Protein AF-A0A533ZD55-F1 (afdb_monomer_lite)

Secondary structure (DSSP, 8-state):
--GGG-PPPHHHHHHHTTSSTTTTTS----------HHHHHHHHHHHS-EEEETTT--EEESSPPSB-TTT--BGGGEEE--HHHHHHHHHHT--EEEEE-TTS-EEEEEHHHHHHHTTSPTTHHHHHHHHHHHHHHHHTT-SEE-HHHHHHHHHHHHH-----TTTTSS---PPP------------TT-SSEE-HHHHHHHHTSPTTHHHHHHHHHHHHHHHHTT-SEE-HHHHHHHHHHHHHHHHHHHHHT-HHHHHHHHH-----

Radius of gyration: 34.56 Å; chains: 1; bounding box: 106×52×75 Å

Structure (mmCIF, N/CA/C/O backbone):
data_AF-A0A533ZD55-F1
#
_entry.id   AF-A0A533ZD55-F1
#
loop_
_atom_site.group_PDB
_atom_site.id
_atom_site.type_symbol
_atom_site.label_atom_id
_atom_site.label_alt_id
_atom_site.label_comp_id
_atom_site.label_asym_id
_atom_site.label_entity_id
_atom_site.label_seq_id
_atom_site.pdbx_PDB_ins_code
_atom_site.Cartn_x
_atom_site.Cartn_y
_atom_site.Cartn_z
_atom_site.occupancy
_atom_site.B_iso_or_equiv
_atom_site.auth_seq_id
_atom_site.auth_comp_id
_atom_site.auth_asym_id
_atom_site.auth_atom_id
_atom_site.pdbx_PDB_model_num
ATOM 1 N N . ILE A 1 1 ? 66.119 27.688 -37.603 1.00 52.28 1 ILE A N 1
ATOM 2 C CA . ILE A 1 1 ? 65.717 27.098 -36.305 1.00 52.28 1 ILE A CA 1
ATOM 3 C C . ILE A 1 1 ? 64.204 27.170 -36.266 1.00 52.28 1 ILE A C 1
ATOM 5 O O . ILE A 1 1 ? 63.654 28.251 -36.095 1.00 52.28 1 ILE A O 1
ATOM 9 N N . ASP A 1 2 ? 63.559 26.060 -36.601 1.00 45.06 2 ASP A N 1
ATOM 10 C CA . ASP A 1 2 ? 62.109 25.970 -36.739 1.00 45.06 2 ASP A CA 1
ATOM 11 C C . ASP A 1 2 ? 61.461 25.935 -35.344 1.00 45.06 2 ASP A C 1
ATOM 13 O O . ASP A 1 2 ? 61.770 25.059 -34.536 1.00 45.06 2 ASP A O 1
ATOM 17 N N . ARG A 1 3 ? 60.620 26.927 -35.021 1.00 50.97 3 ARG A N 1
ATOM 18 C CA . ARG A 1 3 ? 59.997 27.068 -33.690 1.00 50.97 3 ARG A CA 1
ATOM 19 C C . ARG A 1 3 ? 58.853 26.075 -33.445 1.00 50.97 3 ARG A C 1
ATOM 21 O O . ARG A 1 3 ? 58.440 25.940 -32.299 1.00 50.97 3 ARG A O 1
ATOM 28 N N . ASN A 1 4 ? 58.376 25.359 -34.465 1.00 55.19 4 ASN A N 1
ATOM 29 C CA . ASN A 1 4 ? 57.261 24.408 -34.333 1.00 55.19 4 ASN A CA 1
ATOM 30 C C . ASN A 1 4 ? 57.694 22.950 -34.091 1.00 55.19 4 ASN A C 1
ATOM 32 O O . ASN A 1 4 ? 56.848 22.061 -34.014 1.00 55.19 4 ASN A O 1
ATOM 36 N N . ALA A 1 5 ? 58.996 22.697 -33.924 1.00 53.78 5 ALA A N 1
ATOM 37 C CA . ALA A 1 5 ? 59.538 21.372 -33.612 1.00 53.78 5 ALA A CA 1
ATOM 38 C C . ALA A 1 5 ? 59.789 21.127 -32.107 1.00 53.78 5 ALA A C 1
ATOM 40 O O . ALA A 1 5 ? 60.275 20.062 -31.739 1.00 53.78 5 ALA A O 1
ATOM 41 N N . MET A 1 6 ? 59.452 22.071 -31.218 1.00 52.31 6 MET A N 1
ATOM 42 C CA . MET A 1 6 ? 59.506 21.849 -29.766 1.00 52.31 6 MET A CA 1
ATOM 43 C C . MET A 1 6 ? 58.176 21.283 -29.267 1.00 52.31 6 MET A C 1
ATOM 45 O O . MET A 1 6 ? 57.348 21.999 -28.706 1.00 52.31 6 MET A O 1
ATOM 49 N N . LYS A 1 7 ? 57.954 19.982 -29.472 1.00 57.59 7 LYS A N 1
ATOM 50 C CA . LYS A 1 7 ? 56.957 19.266 -28.671 1.00 57.59 7 LYS A CA 1
ATOM 51 C C . LYS A 1 7 ? 57.598 18.971 -27.322 1.00 57.59 7 LYS A C 1
ATOM 53 O O . LYS A 1 7 ? 58.611 18.282 -27.265 1.00 57.59 7 LYS A O 1
ATOM 58 N N . ALA A 1 8 ? 57.044 19.547 -26.260 1.00 51.38 8 ALA A N 1
ATOM 59 C CA . ALA A 1 8 ? 57.406 19.169 -24.905 1.00 51.38 8 ALA A CA 1
ATOM 60 C C . ALA A 1 8 ? 57.122 17.672 -24.747 1.00 51.38 8 ALA A C 1
ATOM 62 O O . ALA A 1 8 ? 55.984 17.239 -24.928 1.00 51.38 8 ALA A O 1
ATOM 63 N N . ASP A 1 9 ? 58.164 16.891 -24.476 1.00 54.69 9 ASP A N 1
ATOM 64 C CA . ASP A 1 9 ? 58.019 15.474 -24.174 1.00 54.69 9 ASP A CA 1
ATOM 65 C C . ASP A 1 9 ? 57.117 15.328 -22.941 1.00 54.69 9 ASP A C 1
ATOM 67 O O . ASP A 1 9 ? 57.301 16.028 -21.938 1.00 54.69 9 ASP A O 1
ATOM 71 N N . GLU A 1 10 ? 56.144 14.417 -23.000 1.00 51.84 10 GLU A N 1
ATOM 72 C CA . GLU A 1 10 ? 55.157 14.184 -21.932 1.00 51.84 10 GLU A CA 1
ATOM 73 C C . GLU A 1 10 ? 55.797 13.899 -20.560 1.00 51.84 10 GLU A C 1
ATOM 75 O O . GLU A 1 10 ? 55.154 14.077 -19.526 1.00 51.84 10 GLU A O 1
ATOM 80 N N . GLY A 1 11 ? 57.067 13.480 -20.533 1.00 55.47 11 GLY A N 1
ATOM 81 C CA . GLY A 1 11 ? 57.838 13.288 -19.305 1.00 55.47 11 GLY A CA 1
ATOM 82 C C . GLY A 1 11 ? 58.120 14.586 -18.541 1.00 55.47 11 GLY A C 1
ATOM 83 O O . GLY A 1 11 ? 58.057 14.587 -17.316 1.00 55.47 11 GLY A O 1
ATOM 84 N N . VAL A 1 12 ? 58.349 15.705 -19.237 1.00 53.88 12 VAL A N 1
ATOM 85 C CA . VAL A 1 12 ? 58.682 17.002 -18.610 1.00 53.88 12 VAL A CA 1
ATOM 86 C C . VAL A 1 12 ? 57.429 17.687 -18.050 1.00 53.88 12 VAL A C 1
ATOM 88 O O . VAL A 1 12 ? 57.478 18.328 -17.001 1.00 53.88 12 VAL A O 1
ATOM 91 N N . ALA A 1 13 ? 56.276 17.499 -18.701 1.00 51.34 13 ALA A N 1
ATOM 92 C CA . ALA A 1 13 ? 54.991 17.989 -18.195 1.00 51.34 13 ALA A CA 1
ATOM 93 C C . ALA A 1 13 ? 54.546 17.252 -16.916 1.00 51.34 13 ALA A C 1
ATOM 95 O O . ALA A 1 13 ? 53.906 17.847 -16.048 1.00 51.34 13 ALA A O 1
ATOM 96 N N . ARG A 1 14 ? 54.916 15.972 -16.780 1.00 54.25 14 ARG A N 1
ATOM 97 C CA . ARG A 1 14 ? 54.609 15.146 -15.604 1.00 54.25 14 ARG A CA 1
ATOM 98 C C . ARG A 1 14 ? 55.452 15.533 -14.383 1.00 54.25 14 ARG A C 1
ATOM 100 O O . ARG A 1 14 ? 54.940 15.512 -13.270 1.00 54.25 14 ARG A O 1
ATOM 107 N N . ASP A 1 15 ? 56.697 15.953 -14.600 1.00 55.25 15 ASP A N 1
ATOM 108 C CA . ASP A 1 15 ? 57.624 16.359 -13.533 1.00 55.25 15 ASP A CA 1
ATOM 109 C C . ASP A 1 15 ? 57.275 17.749 -12.956 1.00 55.25 15 ASP A C 1
ATOM 111 O O . ASP A 1 15 ? 57.282 17.960 -11.744 1.00 55.25 15 ASP A O 1
ATOM 115 N N . MET A 1 16 ? 56.808 18.676 -13.804 1.00 55.44 16 MET A N 1
ATOM 116 C CA . MET A 1 16 ? 56.321 20.002 -13.378 1.00 55.44 16 MET A CA 1
ATOM 117 C C . MET A 1 16 ? 55.003 19.960 -12.580 1.00 55.44 16 MET A C 1
ATOM 119 O O . MET A 1 16 ? 54.740 20.862 -11.785 1.00 55.44 16 MET A O 1
ATOM 123 N N . MET A 1 17 ? 54.172 18.927 -12.763 1.00 54.84 17 MET A N 1
ATOM 124 C CA . MET A 1 17 ? 52.933 18.718 -11.990 1.00 54.84 17 MET A CA 1
ATOM 125 C C . MET A 1 17 ? 53.107 17.755 -10.800 1.00 54.84 17 MET A C 1
ATOM 127 O O . MET A 1 17 ? 52.161 17.550 -10.041 1.00 54.84 17 MET A O 1
ATOM 131 N N . GLY A 1 18 ? 54.300 17.178 -10.609 1.00 47.88 18 GLY A N 1
ATOM 132 C CA . GLY A 1 18 ? 54.579 16.185 -9.566 1.00 47.88 18 GLY A CA 1
ATOM 133 C C . GLY A 1 18 ? 55.092 16.749 -8.236 1.00 47.88 18 GLY A C 1
ATOM 134 O O . GLY A 1 18 ? 55.019 16.055 -7.225 1.00 47.88 18 GLY A O 1
ATOM 135 N N . SER A 1 19 ? 55.588 17.993 -8.195 1.00 56.50 19 SER A N 1
ATOM 136 C CA . SER A 1 19 ? 56.243 18.543 -6.991 1.00 56.50 19 SER A CA 1
ATOM 137 C C . SER A 1 19 ? 55.389 19.514 -6.165 1.00 56.50 19 SER A C 1
ATOM 139 O O . SER A 1 19 ? 55.896 20.120 -5.218 1.00 56.50 19 SER A O 1
ATOM 141 N N . THR A 1 20 ? 54.107 19.694 -6.492 1.00 52.16 20 THR A N 1
ATOM 142 C CA . THR A 1 20 ? 53.193 20.448 -5.622 1.00 52.16 20 THR A CA 1
ATOM 143 C C . THR A 1 20 ? 52.387 19.471 -4.777 1.00 52.16 20 THR A C 1
ATOM 145 O O . THR A 1 20 ? 51.897 18.458 -5.272 1.00 52.16 20 THR A O 1
ATOM 148 N N . LEU A 1 21 ? 52.247 19.779 -3.487 1.00 51.72 21 LEU A N 1
ATOM 149 C CA . LEU A 1 21 ? 51.540 18.978 -2.477 1.00 51.72 21 LEU A CA 1
ATOM 150 C C . LEU A 1 21 ? 50.102 18.561 -2.868 1.00 51.72 21 LEU A C 1
ATOM 152 O O . LEU A 1 21 ? 49.542 17.677 -2.228 1.00 51.72 21 LEU A O 1
ATOM 156 N N . SER A 1 22 ? 49.516 19.127 -3.930 1.00 47.22 22 SER A N 1
ATOM 157 C CA . SER A 1 22 ? 48.227 18.694 -4.489 1.00 47.22 22 SER A CA 1
ATOM 158 C C . SER A 1 22 ? 48.299 17.434 -5.364 1.00 47.22 22 SER A C 1
ATOM 160 O O . SER A 1 22 ? 47.299 16.728 -5.458 1.00 47.22 22 SER A O 1
ATOM 162 N N . GLY A 1 23 ? 49.446 17.099 -5.969 1.00 46.09 23 GLY A N 1
ATOM 163 C CA . GLY A 1 23 ? 49.597 15.890 -6.797 1.00 46.09 23 GLY A CA 1
ATOM 164 C C . GLY A 1 23 ? 49.681 14.594 -5.981 1.00 46.09 23 GLY A C 1
ATOM 165 O O . GLY A 1 23 ? 49.165 13.559 -6.395 1.00 46.09 23 GLY A O 1
ATOM 166 N N . MET A 1 24 ? 50.245 14.658 -4.771 1.00 44.41 24 MET A N 1
ATOM 167 C CA . MET A 1 24 ? 50.304 13.514 -3.846 1.00 44.41 24 MET A CA 1
ATOM 168 C C . MET A 1 24 ? 48.960 13.218 -3.153 1.00 44.41 24 MET A C 1
ATOM 170 O O . MET A 1 24 ? 48.811 12.163 -2.546 1.00 44.41 24 MET A O 1
ATOM 174 N N . MET A 1 25 ? 47.961 14.100 -3.285 1.00 45.75 25 MET A N 1
ATOM 175 C CA . MET A 1 25 ? 46.589 13.890 -2.795 1.00 45.75 25 MET A CA 1
ATOM 176 C C . MET A 1 25 ? 45.593 13.473 -3.890 1.00 45.75 25 MET A C 1
ATOM 178 O O . MET A 1 25 ? 44.413 13.317 -3.601 1.00 45.75 25 MET A O 1
ATOM 182 N N . ALA A 1 26 ? 46.034 13.256 -5.134 1.00 44.41 26 ALA A N 1
ATOM 183 C CA . ALA A 1 26 ? 45.177 12.736 -6.209 1.00 44.41 26 ALA A CA 1
ATOM 184 C C . ALA A 1 26 ? 45.285 11.205 -6.389 1.00 44.41 26 ALA A C 1
ATOM 186 O O . ALA A 1 26 ? 44.583 10.626 -7.212 1.00 44.41 26 ALA A O 1
ATOM 187 N N . GLY A 1 27 ? 46.161 10.548 -5.617 1.00 39.59 27 GLY A N 1
ATOM 188 C CA . GLY A 1 27 ? 46.341 9.091 -5.589 1.00 39.59 27 GLY A CA 1
ATOM 189 C C . GLY A 1 27 ? 45.570 8.368 -4.478 1.00 39.59 27 GLY A C 1
ATOM 190 O O . GLY A 1 27 ? 45.715 7.158 -4.339 1.00 39.59 27 GLY A O 1
ATOM 191 N N . ILE A 1 28 ? 44.747 9.076 -3.695 1.00 43.22 28 ILE A N 1
ATOM 192 C CA . ILE A 1 28 ? 43.771 8.460 -2.781 1.00 43.22 28 ILE A CA 1
ATOM 193 C C . ILE A 1 28 ? 42.503 8.221 -3.604 1.00 43.22 28 ILE A C 1
ATOM 195 O O . ILE A 1 28 ? 41.519 8.955 -3.554 1.00 43.22 28 ILE A O 1
ATOM 199 N N . VAL A 1 29 ? 42.619 7.232 -4.483 1.00 48.53 29 VAL A N 1
ATOM 200 C CA . VAL A 1 29 ? 41.558 6.733 -5.348 1.00 48.53 29 VAL A CA 1
ATOM 201 C C . VAL A 1 29 ? 40.555 5.981 -4.477 1.00 48.53 29 VAL A C 1
ATOM 203 O O . VAL A 1 29 ? 40.878 4.949 -3.901 1.00 48.53 29 VAL A O 1
ATOM 206 N N . GLU A 1 30 ? 39.351 6.546 -4.394 1.00 49.75 30 GLU A N 1
ATOM 207 C CA . GLU A 1 30 ? 38.078 5.864 -4.141 1.00 49.75 30 GLU A CA 1
ATOM 208 C C . GLU A 1 30 ? 38.083 4.813 -3.019 1.00 49.75 30 GLU A C 1
ATOM 210 O O . GLU A 1 30 ? 37.821 3.629 -3.245 1.00 49.75 30 GLU A O 1
ATOM 215 N N . GLU A 1 31 ? 38.235 5.248 -1.765 1.00 43.28 31 GLU A N 1
ATOM 216 C CA . GLU A 1 31 ? 37.592 4.506 -0.679 1.00 43.28 31 GLU A CA 1
ATOM 217 C C . GLU A 1 31 ? 36.077 4.638 -0.861 1.00 43.28 31 GLU A C 1
ATOM 219 O O . GLU A 1 31 ? 35.424 5.560 -0.366 1.00 43.28 31 GLU A O 1
ATOM 224 N N . LYS A 1 32 ? 35.515 3.701 -1.634 1.00 45.09 32 LYS A N 1
ATOM 225 C CA . LYS A 1 32 ? 34.092 3.372 -1.618 1.00 45.09 32 LYS A CA 1
ATOM 226 C C . LYS A 1 32 ? 33.703 3.327 -0.135 1.00 45.09 32 LYS A C 1
ATOM 228 O O . LYS A 1 32 ? 34.321 2.546 0.594 1.00 45.09 32 LYS A O 1
ATOM 233 N N . PRO A 1 33 ? 32.778 4.187 0.337 1.00 40.97 33 PRO A N 1
ATOM 234 C CA . PRO A 1 33 ? 32.497 4.302 1.763 1.00 40.97 33 PRO A CA 1
ATOM 235 C C . PRO A 1 33 ? 32.230 2.901 2.295 1.00 40.97 33 PRO A C 1
ATOM 237 O O . PRO A 1 33 ? 31.563 2.132 1.605 1.00 40.97 33 PRO A O 1
ATOM 240 N N . ALA A 1 34 ? 32.790 2.547 3.454 1.00 42.56 34 ALA A N 1
ATOM 241 C CA . ALA A 1 34 ? 32.610 1.232 4.057 1.00 42.56 34 ALA A CA 1
ATOM 242 C C . ALA A 1 34 ? 31.116 1.001 4.324 1.00 42.56 34 ALA A C 1
ATOM 244 O O . ALA A 1 34 ? 30.577 1.341 5.377 1.00 42.56 34 ALA A O 1
ATOM 245 N N . VAL A 1 35 ? 30.418 0.488 3.316 1.00 50.03 35 VAL A N 1
ATOM 246 C CA . VAL A 1 35 ? 29.008 0.162 3.394 1.00 50.03 35 VAL A CA 1
ATOM 247 C C . VAL A 1 35 ? 28.912 -1.121 4.195 1.00 50.03 35 VAL A C 1
ATOM 249 O O . VAL A 1 35 ? 29.719 -2.035 4.014 1.00 50.03 35 VAL A O 1
ATOM 252 N N . SER A 1 36 ? 27.944 -1.183 5.110 1.00 57.75 36 SER A N 1
ATOM 253 C CA . SER A 1 36 ? 27.756 -2.363 5.950 1.00 57.75 36 SER A CA 1
ATOM 254 C C . SER A 1 36 ? 27.707 -3.639 5.087 1.00 57.75 36 SER A C 1
ATOM 256 O O . SER A 1 36 ? 27.251 -3.579 3.940 1.00 57.75 36 SER A O 1
ATOM 258 N N . PRO A 1 37 ? 28.112 -4.814 5.602 1.00 59.47 37 PRO A N 1
ATOM 259 C CA . PRO A 1 37 ? 28.051 -6.066 4.842 1.00 59.47 37 PRO A CA 1
ATOM 260 C C . PRO A 1 37 ? 26.659 -6.343 4.246 1.00 59.47 37 PRO A C 1
ATOM 262 O O . PRO A 1 37 ? 26.543 -6.881 3.146 1.00 59.47 37 PRO A O 1
ATOM 265 N N . GLY A 1 38 ? 25.596 -5.907 4.938 1.00 59.41 38 GLY A N 1
ATOM 266 C CA . GLY A 1 38 ? 24.220 -5.969 4.442 1.00 59.41 38 GLY A CA 1
ATOM 267 C C . GLY A 1 38 ? 23.965 -5.049 3.246 1.00 59.41 38 GLY A C 1
ATOM 268 O O . GLY A 1 38 ? 23.276 -5.439 2.305 1.00 59.41 38 GLY A O 1
ATOM 269 N N . THR A 1 39 ? 24.566 -3.860 3.233 1.00 58.72 39 THR A N 1
ATOM 270 C CA . THR A 1 39 ? 24.466 -2.921 2.112 1.00 58.72 39 THR A CA 1
ATOM 271 C C . THR A 1 39 ? 25.311 -3.370 0.918 1.00 58.72 39 THR A C 1
ATOM 273 O O . THR A 1 39 ? 24.872 -3.210 -0.215 1.00 58.72 39 THR A O 1
ATOM 276 N N . GLN A 1 40 ? 26.467 -4.004 1.129 1.00 63.84 40 GLN A N 1
ATOM 277 C CA . GLN A 1 40 ? 27.271 -4.553 0.030 1.00 63.84 40 GLN A CA 1
ATOM 278 C C . GLN A 1 40 ? 26.570 -5.748 -0.643 1.00 63.84 40 GLN A C 1
ATOM 280 O O . GLN A 1 40 ? 26.421 -5.757 -1.862 1.00 63.84 40 GLN A O 1
ATOM 285 N N . ALA A 1 41 ? 26.012 -6.686 0.134 1.00 63.59 41 ALA A N 1
ATOM 286 C CA . ALA A 1 41 ? 25.191 -7.778 -0.403 1.00 63.59 41 ALA A CA 1
ATOM 287 C C . ALA A 1 41 ? 23.921 -7.273 -1.118 1.00 63.59 41 ALA A C 1
ATOM 289 O O . ALA A 1 41 ? 23.443 -7.881 -2.080 1.00 63.59 41 ALA A O 1
ATOM 290 N N . TYR A 1 42 ? 23.372 -6.144 -0.662 1.00 62.44 42 TYR A N 1
ATOM 291 C CA . TYR A 1 42 ? 22.280 -5.453 -1.338 1.00 62.44 42 TYR A CA 1
ATOM 292 C C . TYR A 1 42 ? 22.727 -4.870 -2.684 1.00 62.44 42 TYR A C 1
ATOM 294 O O . TYR A 1 42 ? 22.082 -5.138 -3.695 1.00 62.44 42 TYR A O 1
ATOM 302 N N . LEU A 1 43 ? 23.840 -4.135 -2.726 1.00 66.56 43 LEU A N 1
ATOM 303 C CA . LEU A 1 43 ? 24.395 -3.570 -3.960 1.00 66.56 43 LEU A CA 1
ATOM 304 C C . LEU A 1 43 ? 24.742 -4.662 -4.985 1.00 66.56 43 LEU A C 1
ATOM 306 O O . LEU A 1 43 ? 24.440 -4.500 -6.166 1.00 66.56 43 LEU A O 1
ATOM 310 N N . ASP A 1 44 ? 25.270 -5.801 -4.534 1.00 67.56 44 ASP A N 1
ATOM 311 C CA . ASP A 1 44 ? 25.594 -6.939 -5.401 1.00 67.56 44 ASP A CA 1
ATOM 312 C C . ASP A 1 44 ? 24.333 -7.655 -5.915 1.00 67.56 44 ASP A C 1
ATOM 314 O O . ASP A 1 44 ? 24.278 -8.077 -7.067 1.00 67.56 44 ASP A O 1
ATOM 318 N N . ARG A 1 45 ? 23.254 -7.732 -5.123 1.00 64.25 45 ARG A N 1
ATOM 319 C CA . ARG A 1 45 ? 21.942 -8.181 -5.632 1.00 64.25 45 ARG A CA 1
ATOM 320 C C . ARG A 1 45 ? 21.347 -7.177 -6.628 1.00 64.25 45 ARG A C 1
ATOM 322 O O . ARG A 1 45 ? 20.656 -7.584 -7.563 1.00 64.25 45 ARG A O 1
ATOM 329 N N . MET A 1 46 ? 21.579 -5.882 -6.429 1.00 62.56 46 MET A N 1
ATOM 330 C CA . MET A 1 46 ? 21.084 -4.830 -7.322 1.00 62.56 46 MET A CA 1
ATOM 331 C C . MET A 1 46 ? 21.897 -4.723 -8.614 1.00 62.56 46 MET A C 1
ATOM 333 O O . MET A 1 46 ? 21.373 -4.197 -9.592 1.00 62.56 46 MET A O 1
ATOM 337 N N . SER A 1 47 ? 23.128 -5.236 -8.678 1.00 67.81 47 SER A N 1
ATOM 338 C CA . SER A 1 47 ? 23.920 -5.281 -9.915 1.00 67.81 47 SER A CA 1
ATOM 339 C C . SER A 1 47 ? 23.548 -6.461 -10.824 1.00 67.81 47 SER A C 1
ATOM 341 O O . SER A 1 47 ? 23.729 -6.355 -12.034 1.00 67.81 47 SER A O 1
ATOM 343 N N . GLN A 1 48 ? 22.909 -7.514 -10.299 1.00 75.62 48 GLN A N 1
ATOM 344 C CA . GLN A 1 48 ? 22.487 -8.684 -11.084 1.00 75.62 48 GLN A CA 1
ATOM 345 C C . GLN A 1 48 ? 21.514 -8.331 -12.214 1.00 75.62 48 GLN A C 1
ATOM 347 O O . GLN A 1 48 ? 20.633 -7.482 -12.058 1.00 75.62 48 GLN A O 1
ATOM 352 N N . ASN A 1 49 ? 21.666 -9.003 -13.351 1.00 81.62 49 ASN A N 1
ATOM 353 C CA . ASN A 1 49 ? 20.759 -8.882 -14.487 1.00 81.62 49 ASN A CA 1
ATOM 354 C C . ASN A 1 49 ? 19.410 -9.543 -14.168 1.00 81.62 49 ASN A C 1
ATOM 356 O O . ASN A 1 49 ? 19.347 -10.529 -13.432 1.00 81.62 49 ASN A O 1
ATOM 360 N N . TYR A 1 50 ? 18.325 -8.980 -14.699 1.00 83.88 50 TYR A N 1
ATOM 361 C CA . TYR A 1 50 ? 16.979 -9.529 -14.545 1.00 83.88 50 TYR A CA 1
ATOM 362 C C . TYR A 1 50 ? 16.407 -9.849 -15.920 1.00 83.88 50 TYR A C 1
ATOM 364 O O . TYR A 1 50 ? 16.456 -9.021 -16.828 1.00 83.88 50 TYR A O 1
ATOM 372 N N . TRP A 1 51 ? 15.844 -11.044 -16.056 1.00 87.44 51 TRP A N 1
ATOM 373 C CA . TRP A 1 51 ? 15.296 -11.547 -17.312 1.00 87.44 51 TRP A CA 1
ATOM 374 C C . TRP A 1 51 ? 13.811 -11.825 -17.151 1.00 87.44 51 TRP A C 1
ATOM 376 O O . TRP A 1 51 ? 13.417 -12.566 -16.250 1.00 87.44 51 TRP A O 1
ATOM 386 N N . LEU A 1 52 ? 12.986 -11.262 -18.027 1.00 88.19 52 LEU A N 1
ATOM 387 C CA . LEU A 1 52 ? 11.540 -11.448 -18.019 1.00 88.19 52 LEU A CA 1
ATOM 388 C C . LEU A 1 52 ? 11.123 -12.440 -19.105 1.00 88.19 52 LEU A C 1
ATOM 390 O O . LEU A 1 52 ? 11.374 -12.213 -20.285 1.00 88.19 52 LEU A O 1
ATOM 394 N N . CYS A 1 53 ? 10.444 -13.521 -18.726 1.00 89.00 53 CYS A N 1
ATOM 395 C CA . CYS A 1 53 ? 9.846 -14.444 -19.686 1.00 89.00 53 CYS A CA 1
ATOM 396 C C . CYS A 1 53 ? 8.620 -13.803 -20.347 1.00 89.00 53 CYS A C 1
ATOM 398 O O . CYS A 1 53 ? 7.621 -13.536 -19.674 1.00 89.00 53 CYS A O 1
ATOM 400 N N . SER A 1 54 ? 8.662 -13.634 -21.668 1.00 85.94 54 SER A N 1
ATOM 401 C CA . SER A 1 54 ? 7.558 -13.062 -22.455 1.00 85.94 54 SER A CA 1
ATOM 402 C C . SER A 1 54 ? 6.265 -13.892 -22.430 1.00 85.94 54 SER A C 1
ATOM 404 O O . SER A 1 54 ? 5.184 -13.338 -22.599 1.00 85.94 54 SER A O 1
ATOM 406 N N . GLY A 1 55 ? 6.346 -15.205 -22.186 1.00 84.50 55 GLY A N 1
ATOM 407 C CA . GLY A 1 55 ? 5.175 -16.090 -22.208 1.00 84.50 55 GLY A CA 1
ATOM 408 C C . GLY A 1 55 ? 4.366 -16.139 -20.907 1.00 84.50 55 GLY A C 1
ATOM 409 O O . GLY A 1 55 ? 3.155 -16.316 -20.952 1.00 84.50 55 GLY A O 1
ATOM 410 N N . CYS A 1 56 ? 5.013 -16.019 -19.742 1.00 86.75 56 CYS A N 1
ATOM 411 C CA . CYS A 1 56 ? 4.344 -16.184 -18.438 1.00 86.75 56 CYS A CA 1
ATOM 412 C C . CYS A 1 56 ? 4.677 -15.107 -17.397 1.00 86.75 56 CYS A C 1
ATOM 414 O O . CYS A 1 56 ? 4.168 -15.166 -16.280 1.00 86.75 56 CYS A O 1
ATOM 416 N N . GLY A 1 57 ? 5.556 -14.154 -17.720 1.00 83.44 57 GLY A N 1
ATOM 417 C CA . GLY A 1 57 ? 5.953 -13.085 -16.803 1.00 83.44 57 GLY A CA 1
ATOM 418 C C . GLY A 1 57 ? 6.930 -13.502 -15.698 1.00 83.44 57 GLY A C 1
ATOM 419 O O . GLY A 1 57 ? 7.188 -12.713 -14.792 1.00 83.44 57 GLY A O 1
ATOM 420 N N . TYR A 1 58 ? 7.501 -14.713 -15.741 1.00 84.69 58 TYR A N 1
ATOM 421 C CA . TYR A 1 58 ? 8.521 -15.129 -14.772 1.00 84.69 58 TYR A CA 1
ATOM 422 C C . TYR A 1 58 ? 9.771 -14.243 -14.852 1.00 84.69 58 TYR A C 1
ATOM 424 O O . TYR A 1 58 ? 10.335 -14.075 -15.933 1.00 84.69 58 TYR A O 1
ATOM 432 N N . THR A 1 59 ? 10.233 -13.730 -13.708 1.00 88.25 59 THR A N 1
ATOM 433 C CA . THR A 1 59 ? 11.464 -12.934 -13.604 1.00 88.25 59 THR A CA 1
ATOM 434 C C . THR A 1 59 ? 12.611 -13.778 -13.043 1.00 88.25 59 THR A C 1
ATOM 436 O O . THR A 1 59 ? 12.611 -14.127 -11.860 1.00 88.25 59 THR A O 1
ATOM 439 N N . ALA A 1 60 ? 13.599 -14.093 -13.879 1.00 82.81 60 ALA A N 1
ATOM 440 C CA . ALA A 1 60 ? 14.837 -14.751 -13.466 1.00 82.81 60 ALA A CA 1
ATOM 441 C C . ALA A 1 60 ? 15.901 -13.719 -13.055 1.00 82.81 60 ALA A C 1
ATOM 443 O O . ALA A 1 60 ? 15.884 -12.579 -13.522 1.00 82.81 60 ALA A O 1
ATOM 444 N N . LYS A 1 61 ? 16.817 -14.125 -12.170 1.00 85.62 61 LYS A N 1
ATOM 445 C CA . LYS A 1 61 ? 17.898 -13.288 -11.623 1.00 85.62 61 LYS A CA 1
ATOM 446 C C . LYS A 1 61 ? 19.255 -13.842 -12.049 1.00 85.62 61 LYS A C 1
ATOM 448 O O . LYS A 1 61 ? 19.435 -15.056 -12.002 1.00 85.62 61 LYS A O 1
ATOM 453 N N . GLY A 1 62 ? 20.202 -12.963 -12.361 1.00 82.06 62 GLY A N 1
ATOM 454 C CA . GLY A 1 62 ? 21.551 -13.331 -12.788 1.00 82.06 62 GLY A CA 1
ATOM 455 C C . GLY A 1 62 ? 21.645 -13.526 -14.301 1.00 82.06 62 GLY A C 1
ATOM 456 O O . GLY A 1 62 ? 21.122 -12.721 -15.071 1.00 82.06 62 GLY A O 1
ATOM 457 N N . ASP A 1 63 ? 22.339 -14.576 -14.726 1.00 81.69 63 ASP A N 1
ATOM 458 C CA . ASP A 1 63 ? 22.593 -14.857 -16.141 1.00 81.69 63 ASP A CA 1
ATOM 459 C C . ASP A 1 63 ? 21.339 -15.336 -16.889 1.00 81.69 63 ASP A C 1
ATOM 461 O O . ASP A 1 63 ? 20.313 -15.660 -16.285 1.00 81.69 63 ASP A O 1
ATOM 465 N N . GLN A 1 64 ? 21.411 -15.348 -18.225 1.00 82.75 64 GLN A N 1
ATOM 466 C CA . GLN A 1 64 ? 20.278 -15.706 -19.077 1.00 82.75 64 GLN A CA 1
ATOM 467 C C . GLN A 1 64 ? 19.795 -17.136 -18.769 1.00 82.75 64 GLN A C 1
ATOM 469 O O . GLN A 1 64 ? 20.563 -18.092 -18.909 1.00 82.75 64 GLN A O 1
ATOM 474 N N . PRO A 1 65 ? 18.528 -17.316 -18.355 1.00 85.50 65 PRO A N 1
ATOM 475 C CA . PRO A 1 65 ? 18.004 -18.633 -18.016 1.00 85.50 65 PRO A CA 1
ATOM 476 C C . PRO A 1 65 ? 17.807 -19.485 -19.275 1.00 85.50 65 PRO A C 1
ATOM 478 O O . PRO A 1 65 ? 17.244 -19.029 -20.263 1.00 85.50 65 PRO A O 1
ATOM 481 N N . VAL A 1 66 ? 18.208 -20.757 -19.216 1.00 87.69 66 VAL A N 1
ATOM 482 C CA . VAL A 1 66 ? 18.089 -21.705 -20.344 1.00 87.69 66 VAL A CA 1
ATOM 483 C C . VAL A 1 66 ? 16.634 -22.137 -20.589 1.00 87.69 66 VAL A C 1
ATOM 485 O O . VAL A 1 66 ? 16.249 -22.437 -21.718 1.00 87.69 66 VAL A O 1
ATOM 488 N N . MET A 1 67 ? 15.806 -22.165 -19.540 1.00 88.56 67 MET A N 1
ATOM 489 C CA . MET A 1 67 ? 14.404 -22.578 -19.614 1.00 88.56 67 MET A CA 1
ATOM 490 C C . MET A 1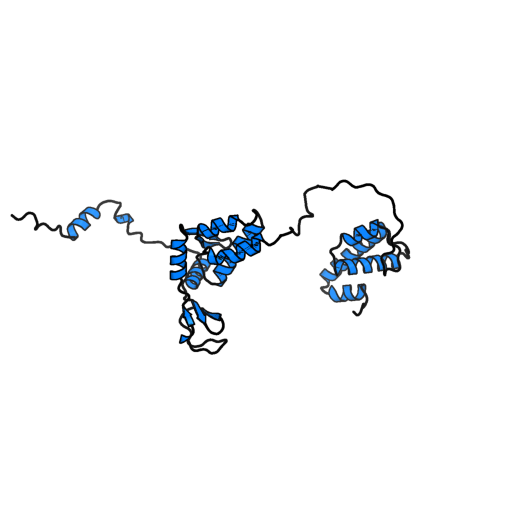 67 ? 13.569 -21.892 -18.531 1.00 88.56 67 MET A C 1
ATOM 492 O O . MET A 1 67 ? 14.013 -21.726 -17.394 1.00 88.56 67 MET A O 1
ATOM 496 N N . CYS A 1 68 ? 12.329 -21.536 -18.865 1.00 88.38 68 CYS A N 1
ATOM 497 C CA . CYS A 1 68 ? 11.379 -21.014 -17.893 1.00 88.38 68 CYS A CA 1
ATOM 498 C C . CYS A 1 68 ? 10.803 -22.127 -16.992 1.00 88.38 68 CYS A C 1
ATOM 500 O O . CYS A 1 68 ? 10.214 -23.073 -17.512 1.00 88.38 68 CYS A O 1
ATOM 502 N N . PRO A 1 69 ? 10.851 -22.004 -15.653 1.00 87.12 69 PRO A N 1
ATOM 503 C CA . PRO A 1 69 ? 10.285 -23.008 -14.748 1.00 87.12 69 PRO A CA 1
ATOM 504 C C . PRO A 1 69 ? 8.748 -23.046 -14.748 1.00 87.12 69 PRO A C 1
ATOM 506 O O . PRO A 1 69 ? 8.169 -24.030 -14.298 1.00 87.12 69 PRO A O 1
ATOM 509 N N . ILE A 1 70 ? 8.081 -21.994 -15.238 1.00 88.00 70 ILE A N 1
ATOM 510 C CA . ILE A 1 70 ? 6.615 -21.888 -15.235 1.00 88.00 70 ILE A CA 1
ATOM 511 C C . ILE A 1 70 ? 6.025 -22.421 -16.544 1.00 88.00 70 ILE A C 1
ATOM 513 O O . ILE A 1 70 ? 5.235 -23.360 -16.526 1.00 88.00 70 ILE A O 1
ATOM 517 N N . CYS A 1 71 ? 6.414 -21.850 -17.688 1.00 88.19 71 CYS A N 1
ATOM 518 C CA . CYS A 1 71 ? 5.854 -22.223 -18.993 1.00 88.19 71 CYS A CA 1
ATOM 519 C C . CYS A 1 71 ? 6.756 -23.138 -19.830 1.00 88.19 71 CYS A C 1
ATOM 521 O O . CYS A 1 71 ? 6.377 -23.494 -20.943 1.00 88.19 71 CYS A O 1
ATOM 523 N N . LYS A 1 72 ? 7.942 -23.514 -19.327 1.00 87.94 72 LYS A N 1
ATOM 5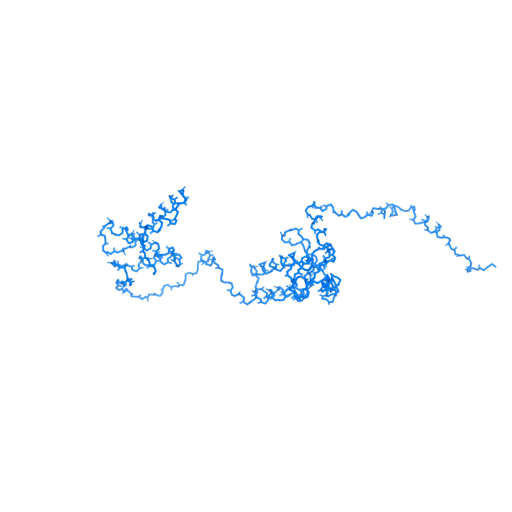24 C CA . LYS A 1 72 ? 8.931 -24.357 -20.030 1.00 87.94 72 LYS A CA 1
ATOM 525 C C . LYS A 1 72 ? 9.411 -23.796 -21.373 1.00 87.94 72 LYS A C 1
ATOM 527 O O . LYS A 1 72 ? 10.015 -24.519 -22.158 1.00 87.94 72 LYS A O 1
ATOM 532 N N . ALA A 1 73 ? 9.174 -22.510 -21.632 1.00 86.69 73 ALA A N 1
ATOM 533 C CA . ALA A 1 73 ? 9.697 -21.829 -22.806 1.00 86.69 73 ALA A CA 1
ATOM 534 C C . ALA A 1 73 ? 11.234 -21.787 -22.775 1.00 86.69 73 ALA A C 1
ATOM 536 O O . ALA A 1 73 ? 11.839 -21.718 -21.699 1.00 86.69 73 ALA A O 1
ATOM 537 N N . ALA A 1 74 ? 11.849 -21.833 -23.957 1.00 85.94 74 ALA A N 1
ATOM 538 C CA . ALA A 1 74 ? 13.297 -21.766 -24.127 1.00 85.94 74 ALA A CA 1
ATOM 539 C C . ALA A 1 74 ? 13.859 -20.386 -23.738 1.00 85.94 74 ALA A C 1
ATOM 541 O O . ALA A 1 74 ? 13.140 -19.380 -23.758 1.00 85.94 74 ALA A O 1
ATOM 542 N N . GLY A 1 75 ? 15.153 -20.348 -23.412 1.00 82.69 75 GLY A N 1
ATOM 543 C CA . GLY A 1 75 ? 15.883 -19.154 -22.970 1.00 82.69 75 GLY A CA 1
ATOM 544 C C . GLY A 1 75 ? 15.828 -17.951 -23.917 1.00 82.69 75 GLY A C 1
ATOM 545 O O . GLY A 1 75 ? 15.965 -16.816 -23.467 1.00 82.69 75 GLY A O 1
ATOM 546 N N . ASP A 1 76 ? 15.538 -18.171 -25.198 1.00 84.94 76 ASP A N 1
ATOM 547 C CA . ASP A 1 76 ? 15.421 -17.114 -26.214 1.00 84.94 76 ASP A CA 1
ATOM 548 C C . ASP A 1 76 ? 14.164 -16.247 -26.037 1.00 84.94 76 ASP A C 1
ATOM 550 O O . ASP A 1 76 ? 14.077 -15.138 -26.556 1.00 84.94 76 ASP A O 1
ATOM 554 N N . THR A 1 77 ? 13.173 -16.738 -25.285 1.00 84.31 77 THR A N 1
ATOM 555 C CA . THR A 1 77 ? 11.924 -16.005 -24.997 1.00 84.31 77 THR A CA 1
ATOM 556 C C . THR A 1 77 ? 12.055 -15.016 -23.839 1.00 84.31 77 THR A C 1
ATOM 558 O O . THR A 1 77 ? 11.077 -14.346 -23.479 1.00 84.31 77 THR A O 1
ATOM 561 N N . PHE A 1 78 ? 13.236 -14.944 -23.227 1.00 87.00 78 PHE A N 1
ATOM 562 C CA . PHE A 1 78 ? 13.520 -14.029 -22.138 1.00 87.00 78 PHE A CA 1
ATOM 563 C C . PHE A 1 78 ? 14.033 -12.691 -22.660 1.00 87.00 78 PHE A C 1
ATOM 565 O O . PHE A 1 78 ? 15.035 -12.620 -23.365 1.00 87.00 78 PHE A O 1
ATOM 572 N N . THR A 1 79 ? 13.380 -11.616 -22.234 1.00 85.62 79 THR A N 1
ATOM 573 C CA . THR A 1 79 ? 13.811 -10.246 -22.504 1.00 85.62 79 THR A CA 1
ATOM 574 C C . THR A 1 79 ? 14.630 -9.740 -21.322 1.00 85.62 79 THR A C 1
ATOM 576 O O . THR A 1 79 ? 14.182 -9.821 -20.174 1.00 85.62 79 THR A O 1
ATOM 579 N N . LEU A 1 80 ? 15.826 -9.209 -21.585 1.00 84.69 80 LEU A N 1
ATOM 580 C CA . LEU A 1 80 ? 16.630 -8.548 -20.562 1.00 84.69 80 LEU A CA 1
ATOM 581 C C . LEU A 1 80 ? 15.938 -7.251 -20.129 1.00 84.69 80 LEU A C 1
ATOM 583 O O . LEU A 1 80 ? 15.625 -6.395 -20.958 1.00 84.69 80 LEU A O 1
ATOM 587 N N . ILE A 1 81 ? 15.731 -7.090 -18.825 1.00 81.81 81 ILE A N 1
ATOM 588 C CA . ILE A 1 81 ? 15.315 -5.814 -18.248 1.00 81.81 81 ILE A CA 1
ATOM 589 C C . ILE A 1 81 ? 16.568 -4.945 -18.157 1.00 81.81 81 ILE A C 1
ATOM 591 O O . ILE A 1 81 ? 17.334 -5.024 -17.193 1.00 81.81 81 ILE A O 1
ATOM 595 N N . ASP A 1 82 ? 16.803 -4.149 -19.199 1.00 69.62 82 ASP A N 1
ATOM 596 C CA . ASP A 1 82 ? 17.962 -3.270 -19.255 1.00 69.62 82 ASP A CA 1
ATOM 597 C C . ASP A 1 82 ? 17.772 -2.061 -18.328 1.00 69.62 82 ASP A C 1
ATOM 599 O O . ASP A 1 82 ? 16.913 -1.200 -18.530 1.00 69.62 82 ASP A O 1
ATOM 603 N N . LYS A 1 83 ? 18.613 -1.985 -17.295 1.00 67.69 83 LYS A N 1
ATOM 604 C CA . LYS A 1 83 ? 18.651 -0.869 -16.339 1.00 67.69 83 LYS A CA 1
ATOM 605 C C . LYS A 1 83 ? 19.024 0.448 -17.022 1.00 67.69 83 LYS A C 1
ATOM 607 O O . LYS A 1 83 ? 18.646 1.510 -16.526 1.00 67.69 83 LYS A O 1
ATOM 612 N N . SER A 1 84 ? 19.725 0.390 -18.158 1.00 66.62 84 SER A N 1
ATOM 613 C CA . SER A 1 84 ? 20.106 1.568 -18.940 1.00 66.62 84 SER A CA 1
ATOM 614 C C . SER A 1 84 ? 18.883 2.324 -19.472 1.00 66.62 84 SER A C 1
ATOM 616 O O . SER A 1 84 ? 18.894 3.553 -19.485 1.00 66.62 84 SER A O 1
ATOM 618 N N . MET A 1 85 ? 17.790 1.619 -19.790 1.00 63.38 85 MET A N 1
ATOM 619 C CA . MET A 1 85 ? 16.530 2.230 -20.225 1.00 63.38 85 MET A CA 1
ATOM 620 C C . MET A 1 85 ? 15.888 3.063 -19.119 1.00 63.38 85 MET A C 1
ATOM 622 O O . MET A 1 85 ? 15.383 4.154 -19.377 1.00 63.38 85 MET A O 1
ATOM 626 N N . PHE A 1 86 ? 15.962 2.590 -17.875 1.00 64.94 86 PHE A N 1
ATOM 627 C CA . PHE A 1 86 ? 15.465 3.335 -16.721 1.00 64.94 86 PHE A CA 1
ATOM 628 C C . PHE A 1 86 ? 16.373 4.514 -16.382 1.00 64.94 86 PHE A C 1
ATOM 630 O O . PHE A 1 86 ? 15.868 5.588 -16.081 1.00 64.94 86 PHE A O 1
ATOM 637 N N . ALA A 1 87 ? 17.695 4.364 -16.497 1.00 62.50 87 ALA A N 1
ATOM 638 C CA . ALA A 1 87 ? 18.628 5.481 -16.339 1.00 62.50 87 ALA A CA 1
ATOM 639 C C . ALA A 1 87 ? 18.442 6.553 -17.431 1.00 62.50 87 ALA A C 1
ATOM 641 O O . ALA A 1 87 ? 18.528 7.748 -17.148 1.00 62.50 87 ALA A O 1
ATOM 642 N N . ALA A 1 88 ? 18.149 6.143 -18.668 1.00 63.59 88 ALA A N 1
ATOM 643 C CA . ALA A 1 88 ? 17.858 7.042 -19.780 1.00 63.59 88 ALA A CA 1
ATOM 644 C C . ALA A 1 88 ? 16.523 7.777 -19.584 1.00 63.59 88 ALA A C 1
ATOM 646 O O . ALA A 1 88 ? 16.492 8.999 -19.718 1.00 63.59 88 ALA A O 1
ATOM 647 N N . ALA A 1 89 ? 15.463 7.064 -19.185 1.00 60.03 89 ALA A N 1
ATOM 648 C CA . ALA A 1 89 ? 14.178 7.664 -18.820 1.00 60.03 89 ALA A CA 1
ATOM 649 C C . ALA A 1 89 ? 14.328 8.641 -17.639 1.00 60.03 89 ALA A C 1
ATOM 651 O O . ALA A 1 89 ? 13.816 9.758 -17.659 1.00 60.03 89 ALA A O 1
ATOM 652 N N . ALA A 1 90 ? 15.129 8.273 -16.643 1.00 59.97 90 ALA A N 1
ATOM 653 C CA . ALA A 1 90 ? 15.392 9.124 -15.494 1.00 59.97 90 ALA A CA 1
ATOM 654 C C . ALA A 1 90 ? 16.199 10.384 -15.867 1.00 59.97 90 ALA A C 1
ATOM 656 O O . ALA A 1 90 ? 15.988 11.439 -15.281 1.00 59.97 90 ALA A O 1
ATOM 657 N N . LYS A 1 91 ? 17.069 10.312 -16.886 1.00 61.09 91 LYS A N 1
ATOM 658 C CA . LYS A 1 91 ? 17.780 11.475 -17.443 1.00 61.09 91 LYS A CA 1
ATOM 659 C C . LYS A 1 91 ? 16.853 12.406 -18.233 1.00 61.09 91 LYS A C 1
ATOM 661 O O . LYS A 1 91 ? 17.087 13.613 -18.244 1.00 61.09 91 LYS A O 1
ATOM 666 N N . THR A 1 92 ? 15.820 11.869 -18.885 1.00 64.50 92 THR A N 1
ATOM 667 C CA . THR A 1 92 ? 14.792 12.679 -19.564 1.00 64.50 92 THR A CA 1
ATOM 668 C C . THR A 1 92 ? 13.815 13.339 -18.586 1.00 64.50 92 THR A C 1
ATOM 670 O O . THR A 1 92 ? 13.369 14.447 -18.860 1.00 64.50 92 THR A O 1
ATOM 673 N N . GLU A 1 93 ? 13.560 12.717 -17.429 1.00 51.66 93 GLU A N 1
ATOM 674 C CA . GLU A 1 93 ? 12.714 13.226 -16.324 1.00 51.66 93 GLU A CA 1
ATOM 675 C C . GLU A 1 93 ? 13.455 14.199 -15.369 1.00 51.66 93 GLU A C 1
ATOM 677 O O . GLU A 1 93 ? 12.952 14.583 -14.310 1.00 51.66 93 GLU A O 1
ATOM 682 N N . GLY A 1 94 ? 14.678 14.617 -15.719 1.00 55.47 94 GLY A N 1
ATOM 683 C CA . GLY A 1 94 ? 15.414 15.668 -15.015 1.00 55.47 94 GLY A CA 1
ATOM 684 C C . GLY A 1 94 ? 16.326 15.196 -13.874 1.00 55.47 94 GLY A C 1
ATOM 685 O O . GLY A 1 94 ? 16.927 14.127 -13.916 1.00 55.47 94 GLY A O 1
ATOM 686 N N . ALA A 1 95 ? 16.536 16.073 -12.884 1.00 57.03 95 ALA A N 1
ATOM 687 C CA . ALA A 1 95 ? 17.534 15.879 -11.832 1.00 57.03 95 ALA A CA 1
ATOM 688 C C . ALA A 1 95 ? 17.197 14.675 -10.935 1.00 57.03 95 ALA A C 1
ATOM 690 O O . ALA A 1 95 ? 16.088 14.563 -10.411 1.00 57.03 95 ALA A O 1
ATOM 691 N N . LEU A 1 96 ? 18.184 13.796 -10.745 1.00 63.31 96 LEU A N 1
ATOM 692 C CA . LEU A 1 96 ? 18.094 12.647 -9.851 1.00 63.31 96 LEU A CA 1
ATOM 693 C C . LEU A 1 96 ? 18.408 13.100 -8.434 1.00 63.31 96 LEU A C 1
ATOM 695 O O . LEU A 1 96 ? 19.531 13.506 -8.134 1.00 63.31 96 LEU A O 1
ATOM 699 N N . GLU A 1 97 ? 17.420 13.011 -7.555 1.00 65.81 97 GLU A N 1
ATOM 700 C CA . GLU A 1 97 ? 17.616 13.283 -6.141 1.00 65.81 97 GLU A CA 1
ATOM 701 C C . GLU A 1 97 ? 17.705 11.948 -5.397 1.00 65.81 97 GLU A C 1
ATOM 703 O O . GLU A 1 97 ? 16.705 11.253 -5.19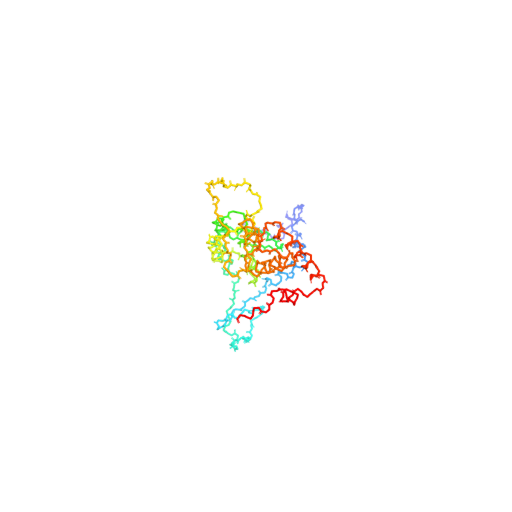0 1.00 65.81 97 GLU A O 1
ATOM 708 N N . THR A 1 98 ? 18.928 11.581 -5.013 1.00 66.25 98 THR A N 1
ATOM 709 C CA . THR A 1 98 ? 19.200 10.398 -4.194 1.00 66.25 98 THR A CA 1
ATOM 710 C C . THR A 1 98 ? 18.777 10.671 -2.759 1.00 66.25 98 THR A C 1
ATOM 712 O O . THR A 1 98 ? 19.382 11.497 -2.077 1.00 66.25 98 THR A O 1
ATOM 715 N N . GLU A 1 99 ? 17.754 9.968 -2.285 1.00 61.88 99 GLU A N 1
ATOM 716 C CA . GLU A 1 99 ? 17.365 9.977 -0.878 1.00 61.88 99 GLU A CA 1
ATOM 717 C C . GLU A 1 99 ? 17.605 8.601 -0.256 1.00 61.88 99 GLU A C 1
ATOM 719 O O . GLU A 1 99 ? 17.426 7.555 -0.883 1.00 61.88 99 GLU A O 1
ATOM 724 N N . LEU A 1 100 ? 18.003 8.603 1.014 1.00 60.28 100 LEU A N 1
ATOM 725 C CA . LEU A 1 100 ? 17.987 7.399 1.833 1.00 60.28 100 LEU A CA 1
ATOM 726 C C . LEU A 1 100 ? 16.524 7.038 2.106 1.00 60.28 100 LEU A C 1
ATOM 728 O O . LEU A 1 100 ? 15.779 7.818 2.705 1.00 60.28 100 LEU A O 1
ATOM 732 N N . ALA A 1 101 ? 16.106 5.872 1.614 1.00 60.81 101 ALA A N 1
ATOM 733 C CA . ALA A 1 101 ? 14.802 5.311 1.931 1.00 60.81 101 ALA A CA 1
ATOM 734 C C . ALA A 1 101 ? 14.720 4.969 3.428 1.00 60.81 101 ALA A C 1
ATOM 736 O O . ALA A 1 101 ? 15.733 4.879 4.119 1.00 60.81 101 ALA A O 1
ATOM 737 N N . TYR A 1 102 ? 13.507 4.707 3.916 1.00 55.47 102 TYR A N 1
ATOM 738 C CA . TYR A 1 102 ? 13.244 4.381 5.327 1.00 55.47 102 TYR A CA 1
ATOM 739 C C . TYR A 1 102 ? 14.015 3.152 5.863 1.00 55.47 102 TYR A C 1
ATOM 741 O O . TYR A 1 102 ? 14.170 3.015 7.068 1.00 55.47 102 TYR A O 1
ATOM 749 N N . ASP A 1 103 ? 14.515 2.278 4.982 1.00 55.50 103 ASP A N 1
ATOM 750 C CA . ASP A 1 103 ? 15.224 1.039 5.337 1.00 55.50 103 ASP A CA 1
ATOM 751 C C . ASP A 1 103 ? 16.738 1.106 5.039 1.00 55.50 103 ASP A C 1
ATOM 753 O O . ASP A 1 103 ? 17.329 0.104 4.638 1.00 55.50 103 ASP A O 1
ATOM 757 N N . ASP A 1 104 ? 17.351 2.293 5.137 1.00 61.75 104 ASP A N 1
ATOM 758 C CA . ASP A 1 104 ? 18.794 2.538 4.921 1.00 61.75 104 ASP A CA 1
ATOM 759 C C . ASP A 1 104 ? 19.325 2.119 3.534 1.00 61.75 104 ASP A C 1
ATOM 761 O O . ASP A 1 104 ? 20.517 1.894 3.313 1.00 61.75 104 ASP A O 1
ATOM 765 N N . VAL A 1 105 ? 18.419 2.038 2.561 1.00 64.50 105 VAL A N 1
ATOM 766 C CA . VAL A 1 105 ? 18.710 1.719 1.165 1.00 64.50 105 VAL A CA 1
ATOM 767 C C . VAL A 1 105 ? 18.724 3.014 0.348 1.00 64.50 105 VAL A C 1
ATOM 769 O O . VAL A 1 105 ? 17.713 3.723 0.342 1.00 64.50 105 VAL A O 1
ATOM 772 N N . PRO A 1 106 ? 19.810 3.331 -0.382 1.00 68.31 106 PRO A N 1
ATOM 773 C CA . PRO A 1 106 ? 19.829 4.497 -1.256 1.00 68.31 106 PRO A CA 1
ATOM 774 C C . PRO A 1 106 ? 18.862 4.281 -2.430 1.00 68.31 106 PRO A C 1
ATOM 776 O O . PRO A 1 106 ? 19.031 3.344 -3.214 1.00 68.31 106 PRO A O 1
ATOM 779 N N . MET A 1 107 ? 17.848 5.143 -2.544 1.00 80.69 107 MET A N 1
ATOM 780 C CA . MET A 1 107 ? 16.899 5.160 -3.660 1.00 80.69 107 MET A CA 1
ATOM 781 C C . MET A 1 107 ? 16.979 6.507 -4.376 1.00 80.69 107 MET A C 1
ATOM 783 O O . MET A 1 107 ? 16.951 7.574 -3.765 1.00 80.69 107 MET A O 1
ATOM 787 N N . THR A 1 108 ? 17.065 6.459 -5.699 1.00 83.56 108 THR A N 1
ATOM 788 C CA . THR A 1 108 ? 17.063 7.651 -6.551 1.00 83.56 108 THR A CA 1
ATOM 789 C C . THR A 1 108 ? 15.645 7.931 -7.014 1.00 83.56 108 THR A C 1
ATOM 791 O O . THR A 1 108 ? 14.988 7.058 -7.575 1.00 83.56 108 THR A O 1
ATOM 794 N N . TRP A 1 109 ? 15.161 9.138 -6.756 1.00 86.75 109 TRP A N 1
ATOM 795 C CA . TRP A 1 109 ? 13.861 9.598 -7.230 1.00 86.75 109 TRP A CA 1
ATOM 796 C C . TRP A 1 109 ? 14.070 10.632 -8.331 1.00 86.75 109 TRP A C 1
ATOM 798 O O . TRP A 1 109 ? 14.905 11.530 -8.179 1.00 86.75 109 TRP A O 1
ATOM 808 N N . THR A 1 110 ? 13.300 10.538 -9.415 1.00 87.44 110 THR A N 1
ATOM 809 C CA . THR A 1 110 ? 13.221 11.636 -10.383 1.00 87.44 110 THR A CA 1
ATOM 810 C C . THR A 1 110 ? 12.457 12.810 -9.773 1.00 87.44 110 THR A C 1
ATOM 812 O O . THR A 1 110 ? 11.581 12.634 -8.913 1.00 87.44 110 THR A O 1
ATOM 815 N N . LYS A 1 111 ? 12.803 14.032 -10.186 1.00 84.38 111 LYS A N 1
ATOM 816 C CA . LYS A 1 111 ? 12.127 15.251 -9.721 1.00 84.38 111 LYS A CA 1
ATOM 817 C C . LYS A 1 111 ? 10.620 15.188 -9.993 1.00 84.38 111 LYS A C 1
ATOM 819 O O . LYS A 1 111 ? 9.826 15.492 -9.101 1.00 84.38 111 LYS A O 1
ATOM 824 N N . ASP A 1 112 ? 10.249 14.697 -11.170 1.00 82.62 112 ASP A N 1
ATOM 825 C CA . ASP A 1 112 ? 8.859 14.548 -11.596 1.00 82.62 112 ASP A CA 1
ATOM 826 C C . ASP A 1 112 ? 8.093 13.558 -10.700 1.00 82.62 112 ASP A C 1
ATOM 828 O O . ASP A 1 112 ? 6.981 13.849 -10.254 1.00 82.62 112 ASP A O 1
ATOM 832 N N . ALA A 1 113 ? 8.708 12.430 -10.320 1.00 84.94 113 ALA A N 1
ATOM 833 C CA . ALA A 1 113 ? 8.109 11.487 -9.373 1.00 84.94 113 ALA A CA 1
ATOM 834 C C . ALA A 1 113 ? 7.921 12.101 -7.971 1.00 84.94 113 ALA A C 1
ATOM 836 O O . ALA A 1 113 ? 6.905 11.857 -7.308 1.00 84.94 113 ALA A O 1
ATOM 837 N N . LYS A 1 114 ? 8.863 12.939 -7.511 1.00 85.94 114 LYS A N 1
ATOM 838 C CA . LYS A 1 114 ? 8.719 13.662 -6.234 1.00 85.94 114 LYS A CA 1
ATOM 839 C C . LYS A 1 114 ? 7.614 14.708 -6.278 1.00 85.94 114 LYS A C 1
ATOM 841 O O . LYS A 1 114 ? 6.904 14.878 -5.284 1.00 85.94 114 LYS A O 1
ATOM 846 N N . GLU A 1 115 ? 7.479 15.421 -7.390 1.00 86.38 115 GLU A N 1
ATOM 847 C CA . GLU A 1 115 ? 6.392 16.374 -7.604 1.00 86.38 115 GLU A CA 1
ATOM 848 C C . GLU A 1 115 ? 5.037 15.670 -7.639 1.00 86.38 115 GLU A C 1
ATOM 850 O O . GLU A 1 115 ? 4.123 16.103 -6.936 1.00 86.38 115 GLU A O 1
ATOM 855 N N . ALA A 1 116 ? 4.938 14.528 -8.320 1.00 86.69 116 ALA A N 1
ATOM 856 C CA . ALA A 1 116 ? 3.715 13.734 -8.381 1.00 86.69 116 ALA A CA 1
ATOM 857 C C . ALA A 1 116 ? 3.253 13.250 -6.991 1.00 86.69 116 ALA A C 1
ATOM 859 O O . ALA A 1 116 ? 2.071 13.338 -6.664 1.00 86.69 116 ALA A O 1
ATOM 860 N N . ILE A 1 117 ? 4.170 12.844 -6.102 1.00 88.56 117 ILE A N 1
ATOM 861 C CA . ILE A 1 117 ? 3.818 12.469 -4.715 1.00 88.56 117 ILE A CA 1
ATOM 862 C C . ILE A 1 117 ? 3.184 13.629 -3.938 1.00 88.56 117 ILE A C 1
ATOM 864 O O . ILE A 1 117 ? 2.451 13.400 -2.967 1.00 88.56 117 ILE A O 1
ATOM 868 N N . ARG A 1 118 ? 3.428 14.884 -4.341 1.00 86.81 118 ARG A N 1
ATOM 869 C CA . ARG A 1 118 ? 2.809 16.039 -3.686 1.00 86.81 118 ARG A CA 1
ATOM 870 C C . ARG A 1 118 ? 1.303 16.143 -3.925 1.00 86.81 118 ARG A C 1
ATOM 872 O O . ARG A 1 118 ? 0.664 16.842 -3.139 1.00 86.81 118 ARG A O 1
ATOM 879 N N . ALA A 1 119 ? 0.755 15.424 -4.906 1.00 85.50 119 ALA A N 1
ATOM 880 C CA . ALA A 1 119 ? -0.686 15.311 -5.127 1.00 85.50 119 ALA A CA 1
ATOM 881 C C . ALA A 1 119 ? -1.398 14.529 -4.007 1.00 85.50 119 ALA A C 1
ATOM 883 O O . ALA A 1 119 ? -2.552 14.812 -3.699 1.00 85.50 119 ALA A O 1
ATOM 884 N N . VAL A 1 120 ? -0.703 13.597 -3.341 1.00 85.25 120 VAL A N 1
ATOM 885 C CA . VAL A 1 120 ? -1.260 12.848 -2.203 1.00 85.25 120 VAL A CA 1
ATOM 886 C C . VAL A 1 120 ? -1.359 13.765 -0.976 1.00 85.25 120 VAL A C 1
ATOM 888 O O . VAL A 1 120 ? -0.363 14.435 -0.646 1.00 85.25 120 VAL A O 1
ATOM 891 N N . PRO A 1 121 ? -2.489 13.776 -0.242 1.00 85.00 121 PRO A N 1
ATOM 892 C CA . PRO A 1 121 ? -2.640 14.566 0.975 1.00 85.00 121 PRO A CA 1
ATOM 893 C C . PRO A 1 121 ? -1.472 14.384 1.955 1.00 85.00 121 PRO A C 1
ATOM 895 O O . PRO A 1 121 ? -0.938 13.288 2.164 1.00 85.00 121 PRO A O 1
ATOM 898 N N . ALA A 1 122 ? -1.019 15.503 2.525 1.00 76.44 122 ALA A N 1
ATOM 899 C CA . ALA A 1 122 ? 0.133 15.520 3.417 1.00 76.44 122 ALA A CA 1
ATOM 900 C C . ALA A 1 122 ? -0.124 14.689 4.687 1.00 76.44 122 ALA A C 1
ATOM 902 O O . ALA A 1 122 ? -1.246 14.563 5.168 1.00 76.44 122 ALA A O 1
ATOM 903 N N . GLY A 1 123 ? 0.947 14.129 5.253 1.00 83.50 123 GLY A N 1
ATOM 904 C CA . GLY A 1 123 ? 0.877 13.307 6.460 1.00 83.50 123 GLY A CA 1
ATOM 905 C C . GLY A 1 123 ? 1.011 11.816 6.164 1.00 83.50 123 GLY A C 1
ATOM 906 O O . GLY A 1 123 ? 1.928 11.397 5.453 1.00 83.50 123 GLY A O 1
ATOM 907 N N . PHE A 1 124 ? 0.147 11.000 6.767 1.00 83.50 124 PHE A N 1
ATOM 908 C CA . PHE A 1 124 ? 0.290 9.543 6.757 1.00 83.50 124 PHE A CA 1
ATOM 909 C C . PHE A 1 124 ? 0.142 8.931 5.359 1.00 83.50 124 PHE A C 1
ATOM 911 O O . PHE A 1 124 ? 0.961 8.095 4.985 1.00 83.50 124 PHE A O 1
ATOM 918 N N . GLN A 1 125 ? -0.842 9.375 4.571 1.00 86.19 125 GLN A N 1
ATOM 919 C CA . GLN A 1 125 ? -1.096 8.847 3.224 1.00 86.19 125 GLN A CA 1
ATOM 920 C C . GLN A 1 125 ? 0.123 9.028 2.310 1.00 86.19 125 GLN A C 1
ATOM 922 O O . GLN A 1 125 ? 0.596 8.061 1.716 1.00 86.19 125 GLN A O 1
ATOM 927 N N . ARG A 1 126 ? 0.725 10.226 2.281 1.00 89.62 126 ARG A N 1
ATOM 928 C CA . ARG A 1 126 ? 1.950 10.486 1.508 1.00 89.62 126 ARG A CA 1
ATOM 929 C C . ARG A 1 126 ? 3.129 9.613 1.943 1.00 89.62 126 ARG A C 1
ATOM 931 O O . ARG A 1 126 ? 3.833 9.068 1.096 1.00 89.62 126 ARG A O 1
ATOM 938 N N . ARG A 1 127 ? 3.340 9.445 3.257 1.00 86.50 127 ARG A N 1
ATOM 939 C CA . ARG A 1 127 ? 4.402 8.570 3.799 1.00 86.50 127 ARG A CA 1
ATOM 940 C C . ARG A 1 127 ? 4.163 7.104 3.430 1.00 86.50 127 ARG A C 1
ATOM 942 O O . ARG A 1 127 ? 5.095 6.415 3.028 1.00 86.50 127 ARG A O 1
ATOM 949 N N . ARG A 1 128 ? 2.913 6.643 3.522 1.00 87.06 128 ARG A N 1
ATOM 950 C CA . ARG A 1 128 ? 2.498 5.287 3.143 1.00 87.06 128 ARG A CA 1
ATOM 951 C C . ARG A 1 128 ? 2.683 5.042 1.645 1.00 87.06 128 ARG A C 1
ATOM 953 O O . ARG A 1 128 ? 3.207 3.994 1.279 1.00 87.06 128 ARG A O 1
ATOM 960 N N . CYS A 1 129 ? 2.302 6.001 0.805 1.00 90.12 129 CYS A N 1
ATOM 961 C CA . CYS A 1 129 ? 2.488 5.939 -0.642 1.00 90.12 129 CYS A CA 1
ATOM 962 C C . CYS A 1 129 ? 3.981 5.860 -1.004 1.00 90.12 129 CYS A C 1
ATOM 964 O O . CYS A 1 129 ? 4.392 4.900 -1.657 1.00 90.12 129 CYS A O 1
ATOM 966 N N . LYS A 1 130 ? 4.818 6.763 -0.462 1.00 89.56 130 LYS A N 1
ATOM 967 C CA . LYS A 1 130 ? 6.285 6.729 -0.636 1.00 89.56 130 LYS A CA 1
ATOM 968 C C . LYS A 1 130 ? 6.866 5.358 -0.260 1.00 89.56 130 LYS A C 1
ATOM 970 O O . LYS A 1 130 ? 7.571 4.750 -1.060 1.00 89.56 130 LYS A O 1
ATOM 975 N N . ALA A 1 131 ? 6.489 4.819 0.900 1.00 88.38 131 ALA A N 1
ATOM 976 C CA . ALA A 1 131 ? 6.957 3.508 1.352 1.00 88.38 131 ALA A CA 1
ATOM 977 C C . ALA A 1 131 ? 6.469 2.343 0.463 1.00 88.38 131 ALA A C 1
ATOM 979 O O . ALA A 1 131 ? 7.217 1.389 0.231 1.00 88.38 131 ALA A O 1
ATOM 980 N N . LYS A 1 132 ? 5.229 2.393 -0.050 1.00 88.94 132 LYS A N 1
ATOM 981 C CA . LYS A 1 132 ? 4.675 1.373 -0.965 1.00 88.94 132 LYS A CA 1
ATOM 982 C C . LYS A 1 132 ? 5.454 1.350 -2.281 1.00 88.94 132 LYS A C 1
ATOM 984 O O . LYS A 1 132 ? 5.822 0.265 -2.738 1.00 88.94 132 LYS A O 1
ATOM 989 N N . ILE A 1 133 ? 5.761 2.522 -2.834 1.00 91.00 133 ILE A N 1
ATOM 990 C CA . ILE A 1 133 ? 6.548 2.670 -4.064 1.00 91.00 133 ILE A CA 1
ATOM 991 C C . ILE A 1 133 ? 7.978 2.157 -3.842 1.00 91.00 133 ILE A C 1
ATOM 993 O O . ILE A 1 133 ? 8.426 1.277 -4.577 1.00 91.00 133 ILE A O 1
ATOM 997 N N . GLU A 1 134 ? 8.659 2.601 -2.778 1.00 89.88 134 GLU A N 1
ATOM 998 C CA . GLU A 1 134 ? 10.031 2.167 -2.457 1.00 89.88 134 GLU A CA 1
ATOM 999 C C . GLU A 1 134 ? 10.125 0.652 -2.251 1.00 89.88 134 GLU A C 1
ATOM 1001 O O . GLU A 1 134 ? 10.988 -0.011 -2.828 1.00 89.88 134 GLU A O 1
ATOM 1006 N N . LYS A 1 135 ? 9.201 0.063 -1.482 1.00 86.88 135 LYS A N 1
ATOM 1007 C CA . LYS A 1 135 ? 9.165 -1.388 -1.249 1.00 86.88 135 LYS A CA 1
ATOM 1008 C C . LYS A 1 135 ? 8.994 -2.172 -2.548 1.00 86.88 135 LYS A C 1
ATOM 1010 O O . LYS A 1 135 ? 9.585 -3.242 -2.703 1.00 86.88 135 LYS A O 1
ATOM 1015 N N . THR A 1 136 ? 8.170 -1.666 -3.456 1.00 86.56 136 THR A N 1
ATOM 1016 C CA . THR A 1 136 ? 7.836 -2.345 -4.710 1.00 86.56 136 THR A CA 1
ATOM 1017 C C . THR A 1 136 ? 8.984 -2.233 -5.710 1.00 86.56 136 THR A C 1
ATOM 1019 O O . THR A 1 136 ? 9.370 -3.246 -6.295 1.00 86.56 136 THR A O 1
ATOM 1022 N N . ALA A 1 137 ? 9.632 -1.069 -5.785 1.00 87.69 137 ALA A N 1
ATOM 1023 C CA . ALA A 1 137 ? 10.871 -0.883 -6.535 1.00 87.69 137 ALA A CA 1
ATOM 1024 C C . ALA A 1 137 ? 11.990 -1.819 -6.036 1.00 87.69 137 ALA A C 1
ATOM 1026 O O . ALA A 1 137 ? 12.604 -2.520 -6.839 1.00 87.69 137 ALA A O 1
ATOM 1027 N N . ARG A 1 138 ? 12.173 -1.964 -4.713 1.00 83.00 138 ARG A N 1
ATOM 1028 C CA . ARG A 1 138 ? 13.157 -2.912 -4.148 1.00 83.00 138 ARG A CA 1
ATOM 1029 C C . ARG A 1 138 ? 12.853 -4.370 -4.475 1.00 83.00 138 ARG A C 1
ATOM 1031 O O . ARG A 1 138 ? 13.768 -5.134 -4.768 1.00 83.00 138 ARG A O 1
ATOM 1038 N N . LYS A 1 139 ? 11.580 -4.779 -4.426 1.00 81.31 139 LYS A N 1
ATOM 1039 C CA . LYS A 1 139 ? 11.184 -6.147 -4.808 1.00 81.31 139 LYS A CA 1
ATOM 1040 C C . LYS A 1 139 ? 11.537 -6.458 -6.263 1.00 81.31 139 LYS A C 1
ATOM 1042 O O . LYS A 1 139 ? 11.890 -7.597 -6.555 1.00 81.31 139 LYS A O 1
ATOM 1047 N N . MET A 1 140 ? 11.457 -5.454 -7.132 1.00 78.44 140 MET A N 1
ATOM 1048 C CA . MET A 1 140 ? 11.806 -5.552 -8.550 1.00 78.44 140 MET A CA 1
ATOM 1049 C C . MET A 1 140 ? 13.291 -5.291 -8.840 1.00 78.44 140 MET A C 1
ATOM 1051 O O . MET A 1 140 ? 13.706 -5.399 -9.986 1.00 78.44 140 MET A O 1
ATOM 1055 N N . GLY A 1 141 ? 14.099 -4.965 -7.826 1.00 78.25 141 GLY A N 1
ATOM 1056 C CA . GLY A 1 141 ? 15.523 -4.680 -8.006 1.00 78.25 141 GLY A CA 1
ATOM 1057 C C . GLY A 1 141 ? 15.819 -3.330 -8.670 1.00 78.25 141 GLY A C 1
ATOM 1058 O O . GLY A 1 141 ? 16.911 -3.140 -9.199 1.00 78.25 141 GLY A O 1
ATOM 1059 N N . MET A 1 142 ? 14.868 -2.392 -8.652 1.00 78.25 142 MET A N 1
ATOM 1060 C CA . MET A 1 142 ? 15.033 -1.048 -9.211 1.00 78.25 142 MET A CA 1
ATOM 1061 C C . MET A 1 142 ? 15.520 -0.072 -8.132 1.00 78.25 142 MET A C 1
ATOM 1063 O O . MET A 1 142 ? 14.904 0.042 -7.072 1.00 78.25 142 MET A O 1
ATOM 1067 N N . THR A 1 143 ? 16.621 0.638 -8.400 1.00 78.50 143 THR A N 1
ATOM 1068 C CA . THR A 1 143 ? 17.166 1.720 -7.549 1.00 78.50 143 THR A CA 1
ATOM 1069 C C . THR A 1 143 ? 16.658 3.107 -7.937 1.00 78.50 143 THR A C 1
ATOM 1071 O O . THR A 1 143 ? 16.869 4.064 -7.192 1.00 78.50 143 THR A O 1
ATOM 1074 N N . THR A 1 144 ? 16.040 3.234 -9.112 1.00 84.75 144 THR A N 1
ATOM 1075 C CA . THR A 1 144 ? 15.580 4.505 -9.678 1.00 84.75 144 THR A CA 1
ATOM 1076 C C . THR A 1 144 ? 14.078 4.471 -9.874 1.00 84.75 144 THR A C 1
ATOM 1078 O O . THR A 1 144 ? 13.555 3.608 -10.574 1.00 84.75 144 THR A O 1
ATOM 1081 N N . ILE A 1 145 ? 13.392 5.395 -9.210 1.00 87.19 145 ILE A N 1
ATOM 1082 C CA . ILE A 1 145 ? 11.943 5.549 -9.243 1.00 87.19 145 ILE A CA 1
ATOM 1083 C C . ILE A 1 145 ? 11.619 6.685 -10.213 1.00 87.19 145 ILE A C 1
ATOM 1085 O O . ILE A 1 145 ? 11.945 7.842 -9.942 1.00 87.19 145 ILE A O 1
ATOM 1089 N N . THR A 1 146 ? 10.988 6.327 -11.328 1.00 88.50 146 THR A N 1
ATOM 1090 C CA . THR A 1 146 ? 10.500 7.246 -12.364 1.00 88.50 146 THR A CA 1
ATOM 1091 C C . THR A 1 146 ? 9.033 7.612 -12.147 1.00 88.50 146 THR A C 1
ATOM 1093 O O . THR A 1 146 ? 8.321 6.949 -11.377 1.00 88.50 146 THR A O 1
ATOM 1096 N N . LEU A 1 147 ? 8.558 8.652 -12.838 1.00 87.06 147 LEU A N 1
ATOM 1097 C CA . LEU A 1 147 ? 7.160 9.084 -12.761 1.00 87.06 147 LEU A CA 1
ATOM 1098 C C . LEU A 1 147 ? 6.208 7.988 -13.247 1.00 87.06 147 LEU A C 1
ATOM 1100 O O . LEU A 1 147 ? 5.240 7.685 -12.554 1.00 87.06 147 LEU A O 1
ATOM 1104 N N . GLU A 1 148 ? 6.510 7.349 -14.378 1.00 86.75 148 GLU A N 1
ATOM 1105 C CA . GLU A 1 148 ? 5.671 6.285 -14.955 1.00 86.75 148 GLU A CA 1
ATOM 1106 C C . GLU A 1 148 ? 5.470 5.113 -13.986 1.00 86.75 148 GLU A C 1
ATOM 1108 O O . GLU A 1 148 ? 4.377 4.559 -13.872 1.00 86.75 148 GLU A O 1
ATOM 1113 N N . PHE A 1 149 ? 6.508 4.770 -13.220 1.00 88.62 149 PHE A N 1
ATOM 1114 C CA . PHE A 1 149 ? 6.411 3.730 -12.204 1.00 88.62 149 PHE A CA 1
ATOM 1115 C C . PHE A 1 149 ? 5.605 4.179 -10.978 1.00 88.62 149 PHE A C 1
ATOM 1117 O O . PHE A 1 149 ? 4.843 3.392 -10.417 1.00 88.62 149 PHE A O 1
ATOM 1124 N N . ALA A 1 150 ? 5.780 5.427 -10.536 1.00 89.69 150 ALA A N 1
ATOM 1125 C CA . ALA A 1 150 ? 5.161 5.949 -9.319 1.00 89.69 150 ALA A CA 1
ATOM 1126 C C . ALA A 1 150 ? 3.678 6.320 -9.500 1.00 89.69 150 ALA A C 1
ATOM 1128 O O . ALA A 1 150 ? 2.886 6.149 -8.571 1.00 89.69 150 ALA A O 1
ATOM 1129 N N . LYS A 1 151 ? 3.294 6.791 -10.690 1.00 89.75 151 LYS A N 1
ATOM 1130 C CA . LYS A 1 151 ? 1.960 7.301 -11.035 1.00 89.75 151 LYS A CA 1
ATOM 1131 C C . LYS A 1 151 ? 0.789 6.394 -10.624 1.00 89.75 151 LYS A C 1
ATOM 1133 O O . LYS A 1 151 ? -0.065 6.886 -9.890 1.00 89.75 151 LYS A O 1
ATOM 1138 N N . PRO A 1 152 ? 0.750 5.086 -10.957 1.00 89.88 152 PRO A N 1
ATOM 1139 C CA . PRO A 1 152 ? -0.379 4.236 -10.564 1.00 89.88 152 PRO A CA 1
ATOM 1140 C C . PRO A 1 152 ? -0.553 4.135 -9.040 1.00 89.88 152 PRO A C 1
ATOM 1142 O O . PRO A 1 152 ? -1.675 4.074 -8.548 1.00 89.88 152 PRO A O 1
ATOM 1145 N N . TYR A 1 153 ? 0.544 4.161 -8.278 1.00 90.25 153 TYR A N 1
ATOM 1146 C CA . TYR A 1 153 ? 0.490 4.121 -6.813 1.00 90.25 153 TYR A CA 1
ATOM 1147 C C . TYR A 1 153 ? 0.069 5.461 -6.204 1.00 90.25 153 TYR A C 1
ATOM 1149 O O . TYR A 1 153 ? -0.536 5.492 -5.132 1.00 90.25 153 TYR A O 1
ATOM 1157 N N . ILE A 1 154 ? 0.418 6.567 -6.862 1.00 89.62 154 ILE A N 1
ATOM 1158 C CA . ILE A 1 154 ? 0.038 7.920 -6.453 1.00 89.62 154 ILE A CA 1
ATOM 1159 C C . ILE A 1 154 ? -1.456 8.133 -6.678 1.00 89.62 154 ILE A C 1
ATOM 1161 O O . ILE A 1 154 ? -2.123 8.607 -5.763 1.00 89.62 154 ILE A O 1
ATOM 1165 N N . ASP A 1 155 ? -1.977 7.732 -7.837 1.00 87.06 155 ASP A N 1
ATOM 1166 C CA . ASP A 1 155 ? -3.397 7.862 -8.177 1.00 87.06 155 ASP A CA 1
ATOM 1167 C C . ASP A 1 155 ? -4.270 7.005 -7.244 1.00 87.06 155 ASP A C 1
ATOM 1169 O O . ASP A 1 155 ? -5.261 7.490 -6.695 1.00 87.06 155 ASP A O 1
ATOM 1173 N N . GLU A 1 156 ? -3.850 5.763 -6.969 1.00 86.94 156 GLU A N 1
ATOM 1174 C CA . GLU A 1 156 ? -4.488 4.894 -5.969 1.00 86.94 156 GLU A CA 1
ATOM 1175 C C . GLU A 1 156 ? -4.517 5.588 -4.597 1.00 86.94 156 GLU A C 1
ATOM 1177 O O . GLU A 1 156 ? -5.584 5.766 -4.014 1.00 86.94 156 GLU A O 1
ATOM 1182 N N . ALA A 1 157 ? -3.372 6.087 -4.119 1.00 84.44 157 ALA A N 1
ATOM 1183 C CA . ALA A 1 157 ? -3.273 6.751 -2.818 1.00 84.44 157 ALA A CA 1
ATOM 1184 C C . ALA A 1 157 ? -4.009 8.101 -2.736 1.00 84.44 157 ALA A C 1
ATOM 1186 O O . ALA A 1 157 ? -4.373 8.518 -1.639 1.00 84.44 157 ALA A O 1
ATOM 1187 N N . ALA A 1 158 ? -4.190 8.800 -3.858 1.00 82.81 158 ALA A N 1
ATOM 1188 C CA . ALA A 1 158 ? -4.945 10.048 -3.927 1.00 82.81 158 ALA A CA 1
ATOM 1189 C C . ALA A 1 158 ? -6.463 9.802 -3.944 1.00 82.81 158 ALA A C 1
ATOM 1191 O O . ALA A 1 158 ? -7.215 10.623 -3.424 1.00 82.81 158 ALA A O 1
ATOM 1192 N N . SER A 1 159 ? -6.901 8.680 -4.524 1.00 80.25 159 SER A N 1
ATOM 1193 C CA . SER A 1 159 ? -8.312 8.272 -4.578 1.00 80.25 159 SER A CA 1
ATOM 1194 C C . SER A 1 159 ? -8.794 7.527 -3.328 1.00 80.25 159 SER A C 1
ATOM 1196 O O . SER A 1 159 ? -9.991 7.516 -3.043 1.00 80.25 159 SER A O 1
ATOM 1198 N N . GLU A 1 160 ? -7.886 6.916 -2.561 1.00 77.19 160 GLU A N 1
ATOM 1199 C CA . GLU A 1 160 ? -8.214 6.286 -1.284 1.00 77.19 160 GLU A CA 1
ATOM 1200 C C . GLU A 1 160 ? -8.624 7.353 -0.250 1.00 77.19 160 GLU A C 1
ATOM 1202 O O . GLU A 1 160 ? -7.782 7.998 0.383 1.00 77.19 160 GLU A O 1
ATOM 1207 N N . GLU A 1 161 ? -9.933 7.497 -0.013 1.00 63.66 161 GLU A N 1
ATOM 1208 C CA . GLU A 1 161 ? -10.477 8.184 1.164 1.00 63.66 161 GLU A CA 1
ATOM 1209 C C . GLU A 1 161 ? -10.107 7.402 2.433 1.00 63.66 161 GLU A C 1
ATOM 1211 O O . GLU A 1 161 ? -10.873 6.615 2.995 1.00 63.66 161 GLU A O 1
ATOM 1216 N N . TYR A 1 162 ? -8.873 7.590 2.892 1.00 64.88 162 TYR A N 1
ATOM 1217 C CA . TYR A 1 162 ? -8.404 6.997 4.132 1.00 64.88 162 TYR A CA 1
ATOM 1218 C C . TYR A 1 162 ? -9.095 7.689 5.309 1.00 64.88 162 TYR A C 1
ATOM 1220 O O . TYR A 1 162 ? -8.703 8.775 5.743 1.00 64.88 162 TYR A O 1
ATOM 1228 N N . THR A 1 163 ? -10.108 7.019 5.850 1.00 59.81 163 THR A N 1
ATOM 1229 C CA . THR A 1 163 ? -10.657 7.325 7.166 1.00 59.81 163 THR A CA 1
ATOM 1230 C C . THR A 1 163 ? -9.685 6.781 8.218 1.00 59.81 163 THR A C 1
ATOM 1232 O O . THR A 1 163 ? -9.430 5.574 8.281 1.00 59.81 163 THR A O 1
ATOM 1235 N N . PRO A 1 164 ? -9.049 7.639 9.036 1.00 59.66 164 PRO A N 1
ATOM 1236 C CA . PRO A 1 164 ? -8.134 7.154 10.051 1.00 59.66 164 PRO A CA 1
ATOM 1237 C C . PRO A 1 164 ? -8.905 6.287 11.048 1.00 59.66 164 PRO A C 1
ATOM 1239 O O . PRO A 1 164 ? -9.816 6.753 11.728 1.00 59.66 164 PRO A O 1
ATOM 1242 N N . ILE A 1 165 ? -8.467 5.036 11.195 1.00 58.03 165 ILE A N 1
ATOM 1243 C CA . ILE A 1 165 ? -9.004 4.046 12.149 1.00 58.03 165 ILE A CA 1
ATOM 1244 C C . ILE A 1 165 ? -8.976 4.584 13.605 1.00 58.03 165 ILE A C 1
ATOM 1246 O O . ILE A 1 165 ? -9.699 4.107 14.472 1.00 58.03 165 ILE A O 1
ATOM 1250 N N . PHE A 1 166 ? -8.186 5.636 13.867 1.00 47.38 166 PHE A N 1
ATOM 1251 C CA . PHE A 1 166 ? -8.048 6.328 15.153 1.00 47.38 166 PHE A CA 1
ATOM 1252 C C . PHE A 1 166 ? -8.758 7.695 15.254 1.00 47.38 166 PHE A C 1
ATOM 1254 O O . PHE A 1 166 ? -8.442 8.465 16.159 1.00 47.38 166 PHE A O 1
ATOM 1261 N N . ALA A 1 167 ? -9.744 8.010 14.405 1.00 48.03 167 ALA A N 1
ATOM 1262 C CA . ALA A 1 167 ? -10.533 9.248 14.545 1.00 48.03 167 ALA A CA 1
ATOM 1263 C C . ALA A 1 167 ? -11.234 9.395 15.919 1.00 48.03 167 ALA A C 1
ATOM 1265 O O . ALA A 1 167 ? -11.574 10.501 16.319 1.00 48.03 167 ALA A O 1
ATOM 1266 N N . ASN A 1 168 ? -11.369 8.312 16.695 1.00 45.50 168 ASN A N 1
ATOM 1267 C CA . ASN A 1 168 ? -11.936 8.338 18.050 1.00 45.50 168 ASN A CA 1
ATOM 1268 C C . ASN A 1 168 ? -10.908 8.518 19.181 1.00 45.50 168 ASN A C 1
ATOM 1270 O O . ASN A 1 168 ? -11.179 8.151 20.326 1.00 45.50 168 ASN A O 1
ATOM 1274 N N . LYS A 1 169 ? -9.724 9.081 18.913 1.00 47.38 169 LYS A N 1
ATOM 1275 C CA . LYS A 1 169 ? -8.790 9.439 19.990 1.00 47.38 169 LYS A CA 1
ATOM 1276 C C . LYS A 1 169 ? -8.185 10.826 19.780 1.00 47.38 169 LYS A C 1
ATOM 1278 O O . LYS A 1 169 ? -7.069 10.965 19.299 1.00 47.38 169 LYS A O 1
ATOM 1283 N N . GLY A 1 170 ? -8.927 11.840 20.232 1.00 43.56 170 GLY A N 1
ATOM 1284 C CA . GLY A 1 170 ? -8.326 13.080 20.723 1.00 43.56 170 GLY A CA 1
ATOM 1285 C C . GLY A 1 170 ? -8.493 14.336 19.871 1.00 43.56 170 GLY A C 1
ATOM 1286 O O . GLY A 1 170 ? -7.519 15.052 19.696 1.00 43.56 170 GLY A O 1
ATOM 1287 N N . THR A 1 171 ? -9.708 14.678 19.445 1.00 35.28 171 THR A N 1
ATOM 1288 C CA . THR A 1 171 ? -10.134 16.086 19.384 1.00 35.28 171 THR A CA 1
ATOM 1289 C C . THR A 1 171 ? -11.563 16.167 19.913 1.00 35.28 171 THR A C 1
ATOM 1291 O O . THR A 1 171 ? -12.486 15.566 19.374 1.00 35.28 171 THR A O 1
ATOM 1294 N N . GLY A 1 172 ? -11.733 16.839 21.052 1.00 39.59 172 GLY A N 1
ATOM 1295 C CA . GLY A 1 172 ? -13.021 17.025 21.714 1.00 39.59 172 GLY A CA 1
ATOM 1296 C C . GLY A 1 172 ? -13.923 17.981 20.942 1.00 39.59 172 GLY A C 1
ATOM 1297 O O . GLY A 1 172 ? -14.111 19.116 21.363 1.00 39.59 172 GLY A O 1
ATOM 1298 N N . ALA A 1 173 ? -14.487 17.520 19.830 1.00 32.12 173 ALA A N 1
ATOM 1299 C CA . ALA A 1 173 ? -15.609 18.165 19.166 1.00 32.12 173 ALA A CA 1
ATOM 1300 C C . ALA A 1 173 ? -16.836 17.264 19.334 1.00 32.12 173 ALA A C 1
ATOM 1302 O O . ALA A 1 173 ? -17.151 16.433 18.487 1.00 32.12 173 ALA A O 1
ATOM 1303 N N . PHE A 1 174 ? -17.497 17.408 20.483 1.00 36.75 174 PHE A N 1
ATOM 1304 C CA . PHE A 1 174 ? -18.877 16.968 20.642 1.00 36.75 174 PHE A CA 1
ATOM 1305 C C . PHE A 1 174 ? -19.746 17.824 19.707 1.00 36.75 174 PHE A C 1
ATOM 1307 O O . PHE A 1 174 ? -19.754 19.046 19.878 1.00 36.75 174 PHE A O 1
ATOM 1314 N N . PRO A 1 175 ? -20.494 17.252 18.748 1.00 44.66 175 PRO A N 1
ATOM 1315 C CA . PRO A 1 175 ? -21.656 17.955 18.229 1.00 44.66 175 PRO A CA 1
ATOM 1316 C C . PRO A 1 175 ? -22.642 18.172 19.395 1.00 44.66 175 PRO A C 1
ATOM 1318 O O . PRO A 1 175 ? -22.775 17.289 20.252 1.00 44.66 175 PRO A O 1
ATOM 1321 N N . PRO A 1 176 ? -23.277 19.353 19.502 1.00 39.62 176 PRO A N 1
ATOM 1322 C CA . PRO A 1 176 ? -24.166 19.653 20.616 1.00 39.62 176 PRO A CA 1
ATOM 1323 C C . PRO A 1 176 ? -25.354 18.679 20.625 1.00 39.62 176 PRO A C 1
ATOM 1325 O O . PRO A 1 176 ? -25.857 18.327 19.557 1.00 39.62 176 PRO A O 1
ATOM 1328 N N . PRO A 1 177 ? -25.812 18.233 21.809 1.00 40.19 177 PRO A N 1
ATOM 1329 C CA . PRO A 1 177 ? -26.940 17.323 21.898 1.00 40.19 177 PRO A CA 1
ATOM 1330 C C . PRO A 1 177 ? -28.217 18.074 21.514 1.00 40.19 177 PRO A C 1
ATOM 1332 O O . PRO A 1 177 ? -28.686 18.946 22.251 1.00 40.19 177 PRO A O 1
ATOM 1335 N N . GLU A 1 178 ? -28.787 17.731 20.361 1.00 35.59 178 GLU A N 1
ATOM 1336 C CA . GLU A 1 178 ? -30.179 18.049 20.078 1.00 35.59 178 GLU A CA 1
ATOM 1337 C C . GLU A 1 178 ? -31.045 17.332 21.114 1.00 35.59 178 GLU A C 1
ATOM 1339 O O . GLU A 1 178 ? -31.057 16.108 21.242 1.00 35.59 178 GLU A O 1
ATOM 1344 N N . LYS A 1 179 ? -31.738 18.142 21.912 1.00 44.88 179 LYS A N 1
ATOM 1345 C CA . LYS A 1 179 ? -32.831 17.698 22.762 1.00 44.88 179 LYS A CA 1
ATOM 1346 C C . LYS A 1 179 ? -33.910 17.142 21.843 1.00 44.88 179 LYS A C 1
ATOM 1348 O O . LYS A 1 179 ? -34.432 17.914 21.051 1.00 44.88 179 LYS A O 1
ATOM 1353 N N . ASN A 1 180 ? -34.272 15.874 21.999 1.00 37.06 180 ASN A N 1
ATOM 1354 C CA . ASN A 1 180 ? -35.647 15.433 21.803 1.00 37.06 180 ASN A CA 1
ATOM 1355 C C . ASN A 1 180 ? -35.924 14.151 22.595 1.00 37.06 180 ASN A C 1
ATOM 1357 O O . ASN A 1 180 ? -35.226 13.154 22.461 1.00 37.06 180 ASN A O 1
ATOM 1361 N N . GLU A 1 181 ? -36.926 14.302 23.462 1.00 34.91 181 GLU A N 1
ATOM 1362 C CA . GLU A 1 181 ? -37.909 13.341 23.966 1.00 34.91 181 GLU A CA 1
ATOM 1363 C C . GLU A 1 181 ? -37.476 11.914 24.303 1.00 34.91 181 GLU A C 1
ATOM 1365 O O . GLU A 1 181 ? -37.013 11.150 23.469 1.00 34.91 181 GLU A O 1
ATOM 1370 N N . ALA A 1 182 ? -37.769 11.529 25.549 1.00 51.66 182 ALA A N 1
ATOM 1371 C CA . ALA A 1 182 ? -37.769 10.147 25.999 1.00 51.66 182 ALA A CA 1
ATOM 1372 C C . ALA A 1 182 ? -38.651 9.269 25.094 1.00 51.66 182 ALA A C 1
ATOM 1374 O O . ALA A 1 182 ? -39.847 9.550 24.973 1.00 51.66 182 ALA A O 1
ATOM 1375 N N . PRO A 1 183 ? -38.121 8.155 24.557 1.00 42.16 183 PRO A N 1
ATOM 1376 C CA . PRO A 1 183 ? -38.964 7.114 24.008 1.00 42.16 183 PRO A CA 1
ATOM 1377 C C . PRO A 1 183 ? -38.735 5.779 24.724 1.00 42.16 183 PRO A C 1
ATOM 1379 O O . PRO A 1 183 ? -37.654 5.434 25.193 1.00 42.16 183 PRO A O 1
ATOM 1382 N N . GLN A 1 184 ? -39.845 5.062 24.809 1.00 49.66 184 GLN A N 1
ATOM 1383 C CA . GLN A 1 184 ? -40.096 3.746 25.387 1.00 49.66 184 GLN A CA 1
ATOM 1384 C C . GLN A 1 184 ? -38.988 2.694 25.169 1.00 49.66 184 GLN A C 1
ATOM 1386 O O . GLN A 1 184 ? -38.238 2.778 24.196 1.00 49.66 184 GLN A O 1
ATOM 1391 N N . PRO A 1 185 ? -38.916 1.655 26.030 1.00 41.78 185 PRO A N 1
ATOM 1392 C CA . PRO A 1 185 ? -37.953 0.566 25.882 1.00 41.78 185 PRO A CA 1
ATOM 1393 C C . PRO A 1 185 ? -38.167 -0.156 24.545 1.00 41.78 185 PRO A C 1
ATOM 1395 O O . PRO A 1 185 ? -39.069 -0.980 24.396 1.00 41.78 185 PRO A O 1
ATOM 1398 N N . ALA A 1 186 ? -37.334 0.172 23.559 1.00 46.12 186 ALA A N 1
ATOM 1399 C CA . ALA A 1 186 ? -37.299 -0.508 22.279 1.00 46.12 186 ALA A CA 1
ATOM 1400 C C . ALA A 1 186 ? -36.710 -1.906 22.492 1.00 46.12 186 ALA A C 1
ATOM 1402 O O . ALA A 1 186 ? -35.515 -2.073 22.738 1.00 46.12 186 ALA A O 1
ATOM 1403 N N . ALA A 1 187 ? -37.567 -2.922 22.421 1.00 45.25 187 ALA A N 1
ATOM 1404 C CA . ALA A 1 187 ? -37.144 -4.310 22.434 1.00 45.25 187 ALA A CA 1
ATOM 1405 C C . ALA A 1 187 ? -36.227 -4.576 21.229 1.00 45.25 187 ALA A C 1
ATOM 1407 O O . ALA A 1 187 ? -36.649 -4.488 20.074 1.00 45.25 187 ALA A O 1
ATOM 1408 N N . LEU A 1 188 ? -34.963 -4.907 21.501 1.00 51.06 188 LEU A N 1
ATOM 1409 C CA . LEU A 1 188 ? -34.025 -5.387 20.494 1.00 51.06 188 LEU A CA 1
ATOM 1410 C C . LEU A 1 188 ? -34.596 -6.688 19.902 1.00 51.06 188 LEU A C 1
ATOM 1412 O O . LEU A 1 188 ? -34.765 -7.676 20.624 1.00 51.06 188 LEU A O 1
ATOM 1416 N N . GLN A 1 189 ? -34.929 -6.684 18.607 1.00 47.12 189 GLN A N 1
ATOM 1417 C CA . GLN A 1 189 ? -35.551 -7.830 17.935 1.00 47.12 189 GLN A CA 1
ATOM 1418 C C . GLN A 1 189 ? -34.679 -9.086 18.110 1.00 47.12 189 GLN A C 1
ATOM 1420 O O . GLN A 1 189 ? -33.545 -9.144 17.633 1.00 47.12 189 GLN A O 1
ATOM 1425 N N . GLY A 1 190 ? -35.213 -10.080 18.829 1.00 57.31 190 GLY A N 1
ATOM 1426 C CA . GLY A 1 190 ? -34.588 -11.387 19.050 1.00 57.31 190 GLY A CA 1
ATOM 1427 C C . GLY A 1 190 ? -34.014 -11.648 20.449 1.00 57.31 190 GLY A C 1
ATOM 1428 O O . GLY A 1 190 ? -33.599 -12.777 20.696 1.00 57.31 190 GLY A O 1
ATOM 1429 N N . SER A 1 191 ? -34.010 -10.676 21.369 1.00 60.16 191 SER A N 1
ATOM 1430 C CA . SER A 1 191 ? -33.644 -10.928 22.776 1.00 60.16 191 SER A CA 1
ATOM 1431 C C . SER A 1 191 ? -34.892 -11.093 23.645 1.00 60.16 191 SER A C 1
ATOM 1433 O O . SER A 1 191 ? -35.845 -10.328 23.514 1.00 60.16 191 SER A O 1
ATOM 1435 N N . ARG A 1 192 ? -34.897 -12.078 24.554 1.00 73.62 192 ARG A N 1
ATOM 1436 C CA . ARG A 1 192 ? -36.009 -12.305 25.503 1.00 73.62 192 ARG A CA 1
ATOM 1437 C C . ARG A 1 192 ? -36.121 -11.232 26.598 1.00 73.62 192 ARG A C 1
ATOM 1439 O O . ARG A 1 192 ? -36.997 -11.316 27.451 1.00 73.62 192 ARG A O 1
ATOM 1446 N N . PHE A 1 193 ? -35.190 -10.284 26.604 1.00 81.69 193 PHE A N 1
ATOM 1447 C CA . PHE A 1 193 ? -35.023 -9.266 27.626 1.00 81.69 193 PHE A CA 1
ATOM 1448 C C . PHE A 1 193 ? -35.370 -7.888 27.077 1.00 81.69 193 PHE A C 1
ATOM 1450 O O . PHE A 1 193 ? -35.121 -7.580 25.911 1.00 81.69 193 PHE A O 1
ATOM 1457 N N . THR A 1 194 ? -35.906 -7.032 27.937 1.00 85.38 194 THR A N 1
ATOM 1458 C CA . THR A 1 194 ? -36.151 -5.625 27.618 1.00 85.38 194 THR A CA 1
ATOM 1459 C C . THR A 1 194 ? -34.866 -4.831 27.837 1.00 85.38 194 THR A C 1
ATOM 1461 O O . THR A 1 194 ? -34.404 -4.673 28.963 1.00 85.38 194 THR A O 1
ATOM 1464 N N . TRP A 1 195 ? -34.257 -4.339 26.760 1.00 86.31 195 TRP A N 1
ATOM 1465 C CA . TRP A 1 195 ? -33.040 -3.528 26.840 1.00 86.31 195 TRP A CA 1
ATOM 1466 C C . TRP A 1 195 ? -33.385 -2.056 27.041 1.00 86.31 195 TRP A C 1
ATOM 1468 O O . TRP A 1 195 ? -34.242 -1.511 26.342 1.00 86.31 195 TRP A O 1
ATOM 1478 N N . THR A 1 196 ? -32.701 -1.392 27.973 1.00 88.94 196 THR A N 1
ATOM 1479 C CA . THR A 1 196 ? -32.764 0.069 28.056 1.00 88.94 196 THR A CA 1
ATOM 1480 C C . THR A 1 196 ? -31.910 0.700 26.951 1.00 88.94 196 THR A C 1
ATOM 1482 O O . THR A 1 196 ? -30.888 0.123 26.564 1.00 88.94 196 THR A O 1
ATOM 1485 N N . PRO A 1 197 ? -32.271 1.896 26.453 1.00 85.44 197 PRO A N 1
ATOM 1486 C CA . PRO A 1 197 ? -31.479 2.593 25.435 1.00 85.44 197 PRO A CA 1
ATOM 1487 C C . PRO A 1 197 ? -30.015 2.794 25.867 1.00 85.44 197 PRO A C 1
ATOM 1489 O O . PRO A 1 197 ? -29.101 2.595 25.067 1.00 85.44 197 PRO A O 1
ATOM 1492 N N . ASP A 1 198 ? -29.772 3.056 27.155 1.00 84.19 198 ASP A N 1
ATOM 1493 C CA . ASP A 1 198 ? -28.417 3.179 27.712 1.00 84.19 198 ASP A CA 1
ATOM 1494 C C . ASP A 1 198 ? -27.604 1.875 27.617 1.00 84.19 198 ASP A C 1
ATOM 1496 O O . ASP A 1 198 ? -26.394 1.899 27.369 1.00 84.19 198 ASP A O 1
ATOM 1500 N N . ALA A 1 199 ? -28.252 0.719 27.796 1.00 86.50 199 ALA A N 1
ATOM 1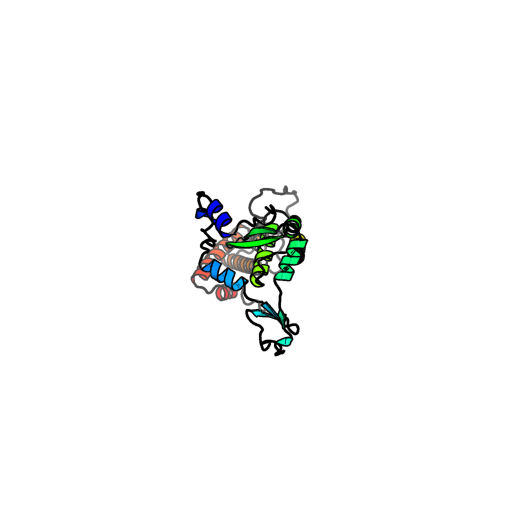501 C CA . ALA A 1 199 ? -27.605 -0.585 27.675 1.00 86.50 199 ALA A CA 1
ATOM 1502 C C . ALA A 1 199 ? -27.260 -0.909 26.211 1.00 86.50 199 ALA A C 1
ATOM 1504 O O . ALA A 1 199 ? -26.184 -1.448 25.934 1.00 86.50 199 ALA A O 1
ATOM 1505 N N . VAL A 1 200 ? -28.127 -0.521 25.268 1.00 87.75 200 VAL A N 1
ATOM 1506 C CA . VAL A 1 200 ? -27.873 -0.664 23.824 1.00 87.75 200 VAL A CA 1
ATOM 1507 C C . VAL A 1 200 ? -26.690 0.203 23.393 1.00 87.75 200 VAL A C 1
ATOM 1509 O O . VAL A 1 200 ? -25.751 -0.311 22.786 1.00 87.75 200 VAL A O 1
ATOM 1512 N N . ALA A 1 201 ? -26.652 1.475 23.797 1.00 87.44 201 ALA A N 1
ATOM 1513 C CA . ALA A 1 201 ? -25.531 2.369 23.495 1.00 87.44 201 ALA A CA 1
ATOM 1514 C C . ALA A 1 201 ? -24.190 1.824 24.029 1.00 87.44 201 ALA A C 1
ATOM 1516 O O . ALA A 1 201 ? -23.134 1.957 23.399 1.00 87.44 201 ALA A O 1
ATOM 1517 N N . ARG A 1 202 ? -24.210 1.155 25.191 1.00 87.19 202 ARG A N 1
ATOM 1518 C CA . ARG A 1 202 ? -23.014 0.518 25.755 1.00 87.19 202 ARG A CA 1
ATOM 1519 C C . ARG A 1 202 ? -22.547 -0.694 24.946 1.00 87.19 202 ARG A C 1
ATOM 1521 O O . ARG A 1 202 ? -21.329 -0.897 24.845 1.00 87.19 202 ARG A O 1
ATOM 1528 N N . LEU A 1 203 ? -23.482 -1.464 24.390 1.00 85.75 203 LEU A N 1
ATOM 1529 C CA . LEU A 1 203 ? -23.212 -2.592 23.498 1.00 85.75 203 LEU A CA 1
ATOM 1530 C C . LEU A 1 203 ? -22.657 -2.117 22.145 1.00 85.75 203 LEU A C 1
ATOM 1532 O O . LEU A 1 203 ? -21.715 -2.711 21.622 1.00 85.75 203 LEU A O 1
ATOM 1536 N N . GLU A 1 204 ? -23.172 -1.015 21.602 1.00 86.75 204 GLU A N 1
ATOM 1537 C CA . GLU A 1 204 ? -22.717 -0.440 20.326 1.00 86.75 204 GLU A CA 1
ATOM 1538 C C . GLU A 1 204 ? -21.282 0.095 20.370 1.00 86.75 204 GLU A C 1
ATOM 1540 O O . GLU A 1 204 ? -20.590 0.089 19.350 1.00 86.75 204 GLU A O 1
ATOM 1545 N N . ARG A 1 205 ? -20.786 0.465 21.557 1.00 87.00 205 ARG A N 1
ATOM 1546 C CA . ARG A 1 205 ? -19.374 0.829 21.761 1.00 87.00 205 ARG A CA 1
ATOM 1547 C C . ARG A 1 205 ? -18.409 -0.334 21.486 1.00 87.00 205 ARG A C 1
ATOM 1549 O O . ARG A 1 205 ? -17.244 -0.086 21.183 1.00 87.00 205 ARG A O 1
ATOM 1556 N N . ALA A 1 206 ? -18.857 -1.589 21.596 1.00 81.25 206 ALA A N 1
ATOM 1557 C CA . ALA A 1 206 ? -18.072 -2.741 21.149 1.00 81.25 206 ALA A CA 1
ATOM 1558 C C . ALA A 1 206 ? -18.063 -2.797 19.610 1.00 81.25 206 ALA A C 1
ATOM 1560 O O . ALA A 1 206 ? -19.097 -2.511 19.010 1.00 81.25 206 ALA A O 1
ATOM 1561 N N . PRO A 1 207 ? -16.949 -3.159 18.947 1.00 80.31 207 PRO A N 1
ATOM 1562 C CA . PRO A 1 207 ? -16.861 -3.169 17.485 1.00 80.31 207 PRO A CA 1
ATOM 1563 C C . PRO A 1 207 ? -17.857 -4.145 16.847 1.00 80.31 207 PRO A C 1
ATOM 1565 O O . PRO A 1 207 ? -18.148 -5.204 17.402 1.00 80.31 207 PRO A O 1
ATOM 1568 N N . ALA A 1 208 ? -18.377 -3.768 15.676 1.00 77.06 208 ALA A N 1
ATOM 1569 C CA . ALA A 1 208 ? -19.383 -4.537 14.949 1.00 77.06 208 ALA A CA 1
ATOM 1570 C C . ALA A 1 208 ? -18.863 -5.916 14.508 1.00 77.06 208 ALA A C 1
ATOM 1572 O O . ALA A 1 208 ? -17.676 -6.092 14.238 1.00 77.06 208 ALA A O 1
ATOM 1573 N N . GLY A 1 209 ? -19.780 -6.880 14.413 1.00 81.19 209 GLY A N 1
ATOM 1574 C CA . GLY A 1 209 ? -19.487 -8.275 14.096 1.00 81.19 209 GLY A CA 1
ATOM 1575 C C . GLY A 1 209 ? -19.408 -9.146 15.349 1.00 81.19 209 GLY A C 1
ATOM 1576 O O . GLY A 1 209 ? -20.049 -8.866 16.363 1.00 81.19 209 GLY A O 1
ATOM 1577 N N . TYR A 1 210 ? -18.578 -10.186 15.282 1.00 79.06 210 TYR A N 1
ATOM 1578 C CA . TYR A 1 210 ? -18.530 -11.272 16.263 1.00 79.06 210 TYR A CA 1
ATOM 1579 C C . TYR A 1 210 ? -18.380 -10.806 17.719 1.00 79.06 210 TYR A C 1
ATOM 1581 O O . TYR A 1 210 ? -19.086 -11.296 18.596 1.00 79.06 210 TYR A O 1
ATOM 1589 N N . MET A 1 211 ? -17.519 -9.820 18.002 1.00 78.12 211 MET A N 1
ATOM 1590 C CA . MET A 1 211 ? -17.300 -9.361 19.381 1.00 78.12 211 MET A CA 1
ATOM 1591 C C . MET A 1 211 ? -18.534 -8.692 19.999 1.00 78.12 211 MET A C 1
ATOM 1593 O O . MET A 1 211 ? -18.752 -8.823 21.205 1.00 78.12 211 MET A O 1
ATOM 1597 N N . ARG A 1 212 ? -19.373 -8.016 19.206 1.00 86.38 212 ARG A N 1
ATOM 1598 C CA . ARG A 1 212 ? -20.621 -7.420 19.705 1.00 86.38 212 ARG A CA 1
ATOM 1599 C C . ARG A 1 212 ? -21.667 -8.493 19.999 1.00 86.38 212 ARG A C 1
ATOM 1601 O O . ARG A 1 212 ? -22.337 -8.409 21.025 1.00 86.38 212 ARG A O 1
ATOM 1608 N N . ASP A 1 213 ? -21.750 -9.524 19.164 1.00 84.06 213 ASP A N 1
ATOM 1609 C CA . ASP A 1 213 ? -22.670 -10.650 19.370 1.00 84.06 213 ASP A CA 1
ATOM 1610 C C . ASP A 1 213 ? -22.273 -11.495 20.591 1.00 84.06 213 ASP A C 1
ATOM 1612 O O . ASP A 1 213 ? -23.126 -11.830 21.413 1.00 84.06 213 ASP A O 1
ATOM 1616 N N . CYS A 1 214 ? -20.969 -11.735 20.785 1.00 80.19 214 CYS A N 1
ATOM 1617 C CA . CYS A 1 214 ? -20.433 -12.366 21.999 1.00 80.19 214 CYS A CA 1
ATOM 1618 C C . CYS A 1 214 ? -20.793 -11.563 23.253 1.00 80.19 214 CYS A C 1
ATOM 1620 O O . CYS A 1 214 ? -21.259 -12.110 24.252 1.00 80.19 214 CYS A O 1
ATOM 1622 N N . THR A 1 215 ? -20.578 -10.244 23.191 1.00 84.44 215 THR A N 1
ATOM 1623 C CA . THR A 1 215 ? -20.852 -9.335 24.309 1.00 84.44 215 THR A CA 1
ATOM 1624 C C . THR A 1 215 ? -22.339 -9.338 24.661 1.00 84.44 215 THR A C 1
ATOM 1626 O O . THR A 1 215 ? -22.690 -9.389 25.838 1.00 84.44 215 THR A O 1
ATOM 1629 N N . ARG A 1 216 ? -23.219 -9.355 23.652 1.00 86.56 216 ARG A N 1
ATOM 1630 C CA . ARG A 1 216 ? -24.669 -9.467 23.849 1.00 86.56 216 ARG A CA 1
ATOM 1631 C C . ARG A 1 216 ? -25.033 -10.762 24.574 1.00 86.56 216 ARG A C 1
ATOM 1633 O O . ARG A 1 216 ? -25.685 -10.696 25.610 1.00 86.56 216 ARG A O 1
ATOM 1640 N N . ALA A 1 217 ? -24.562 -11.909 24.081 1.00 84.69 217 ALA A N 1
ATOM 1641 C CA . ALA A 1 217 ? -24.851 -13.215 24.679 1.00 84.69 217 ALA A CA 1
ATOM 1642 C C . ALA A 1 217 ? -24.388 -13.309 26.147 1.00 84.69 217 ALA A C 1
ATOM 1644 O O . ALA A 1 217 ? -25.059 -13.907 26.988 1.00 84.69 217 ALA A O 1
ATOM 1645 N N . LEU A 1 218 ? -23.258 -12.679 26.480 1.00 84.12 218 LEU A N 1
ATOM 1646 C CA . LEU A 1 218 ? -22.737 -12.639 27.847 1.00 84.12 218 LEU A CA 1
ATOM 1647 C C . LEU A 1 218 ? -23.563 -11.755 28.783 1.00 84.12 218 LEU A C 1
ATOM 1649 O O . LEU A 1 218 ? -23.832 -12.163 29.914 1.00 84.12 218 LEU A O 1
ATOM 1653 N N . ILE A 1 219 ? -24.000 -10.582 28.320 1.00 87.06 219 ILE A N 1
ATOM 1654 C CA . ILE A 1 219 ? -24.895 -9.715 29.098 1.00 87.06 219 ILE A CA 1
ATOM 1655 C C . ILE A 1 219 ? -26.231 -10.426 29.343 1.00 87.06 219 ILE A C 1
ATOM 1657 O O . ILE A 1 219 ? -26.740 -10.396 30.460 1.00 87.06 219 ILE A O 1
ATOM 1661 N N . GLU A 1 220 ? -26.766 -11.124 28.341 1.00 86.62 220 GLU A N 1
ATOM 1662 C CA . GLU A 1 220 ? -27.991 -11.918 28.480 1.00 86.62 220 GLU A CA 1
ATOM 1663 C C . GLU A 1 220 ? -27.825 -13.048 29.508 1.00 86.62 220 GLU A C 1
ATOM 1665 O O . GLU A 1 220 ? -28.666 -13.188 30.393 1.00 86.62 220 GLU A O 1
ATOM 1670 N N . LYS A 1 221 ? -26.709 -13.792 29.482 1.00 84.69 221 LYS A N 1
ATOM 1671 C CA . LYS A 1 221 ? -26.393 -14.803 30.512 1.00 84.69 221 LYS A CA 1
ATOM 1672 C C . LYS A 1 221 ? -26.236 -14.204 31.909 1.00 84.69 221 LYS A C 1
ATOM 1674 O O . LYS A 1 221 ? -26.597 -14.838 32.899 1.00 84.69 221 LYS A O 1
ATOM 1679 N N . HIS A 1 222 ? -25.678 -13.002 32.018 1.00 84.81 222 HIS A N 1
ATOM 1680 C CA . HIS A 1 222 ? -25.563 -12.309 33.298 1.00 84.81 222 HIS A CA 1
ATOM 1681 C C . HIS A 1 222 ? -26.939 -11.865 33.822 1.00 84.81 222 HIS A C 1
ATOM 1683 O O . HIS A 1 222 ? -27.239 -12.051 35.002 1.00 84.81 222 HIS A O 1
ATOM 1689 N N . ALA A 1 223 ? -27.805 -11.371 32.934 1.00 86.31 223 ALA A N 1
ATOM 1690 C CA . ALA A 1 223 ? -29.185 -11.025 33.255 1.00 86.31 223 ALA A CA 1
ATOM 1691 C C . ALA A 1 223 ? -30.005 -12.254 33.685 1.00 86.31 223 ALA A C 1
ATOM 1693 O O . ALA A 1 223 ? -30.735 -12.170 34.670 1.00 86.31 223 ALA A O 1
ATOM 1694 N N . GLU A 1 224 ? -29.819 -13.411 33.032 1.00 85.50 224 GLU A N 1
ATOM 1695 C CA . GLU A 1 224 ? -30.402 -14.692 33.469 1.00 85.50 224 GLU A CA 1
ATOM 1696 C C . GLU A 1 224 ? -29.971 -15.060 34.894 1.00 85.50 224 GLU A C 1
ATOM 1698 O O . GLU A 1 224 ? -30.815 -15.397 35.722 1.00 85.50 224 GLU A O 1
ATOM 1703 N N . LYS A 1 225 ? -28.668 -14.969 35.202 1.00 84.56 225 LYS A N 1
ATOM 1704 C CA . LYS A 1 225 ? -28.128 -15.307 36.533 1.00 84.56 225 LYS A CA 1
ATOM 1705 C C . LYS A 1 225 ? -28.694 -14.426 37.644 1.00 84.56 225 LYS A C 1
ATOM 1707 O O . LYS A 1 225 ? -28.874 -14.900 38.761 1.00 84.56 225 LYS A O 1
ATOM 1712 N N . ILE A 1 226 ? -28.959 -13.157 37.342 1.00 85.12 226 ILE A N 1
ATOM 1713 C CA . ILE A 1 226 ? -29.549 -12.189 38.278 1.00 85.12 226 ILE A CA 1
ATOM 1714 C C . ILE A 1 226 ? -31.090 -12.255 38.246 1.00 85.12 226 ILE A C 1
ATOM 1716 O O . ILE A 1 226 ? -31.758 -11.578 39.023 1.00 85.12 226 ILE A O 1
ATOM 1720 N N . ALA A 1 227 ? -31.668 -13.099 37.380 1.00 83.38 227 ALA A N 1
ATOM 1721 C CA . ALA A 1 227 ? -33.102 -13.189 37.111 1.00 83.38 227 ALA A CA 1
ATOM 1722 C C . ALA A 1 227 ? -33.735 -11.828 36.754 1.00 83.38 227 ALA A C 1
ATOM 1724 O O . ALA A 1 227 ? -34.894 -11.556 37.068 1.00 83.38 227 ALA A O 1
ATOM 1725 N N . ALA A 1 228 ? -32.970 -10.961 36.086 1.00 82.88 228 ALA A N 1
ATOM 1726 C CA . ALA A 1 228 ? -33.436 -9.660 35.633 1.00 82.88 228 ALA A CA 1
ATOM 1727 C C . ALA A 1 228 ? -34.128 -9.791 34.270 1.00 82.88 228 ALA A C 1
ATOM 1729 O O . ALA A 1 228 ? -33.543 -10.277 33.307 1.00 82.88 228 ALA A O 1
ATOM 1730 N N . THR A 1 229 ? -35.370 -9.321 34.171 1.00 83.00 229 THR A N 1
ATOM 1731 C CA . THR A 1 229 ? -36.134 -9.273 32.912 1.00 83.00 229 THR A CA 1
ATOM 1732 C C . THR A 1 229 ? -35.795 -8.050 32.056 1.00 83.00 229 THR A C 1
ATOM 1734 O O . THR A 1 229 ? -35.890 -8.119 30.831 1.00 83.00 229 THR A O 1
ATOM 1737 N N . THR A 1 230 ? -35.334 -6.969 32.694 1.00 86.50 230 THR A N 1
ATOM 1738 C CA . THR A 1 230 ? -34.907 -5.724 32.045 1.00 86.50 230 THR A CA 1
ATOM 1739 C C . THR A 1 230 ? -33.401 -5.538 32.189 1.00 86.50 230 THR A C 1
ATOM 1741 O O . THR A 1 230 ? -32.888 -5.451 33.305 1.00 86.50 230 THR A O 1
ATOM 1744 N N . ILE A 1 231 ? -32.693 -5.430 31.066 1.00 88.31 231 ILE A N 1
ATOM 1745 C CA . ILE A 1 231 ? -31.253 -5.168 31.027 1.00 88.31 231 ILE A CA 1
ATOM 1746 C C . ILE A 1 231 ? -31.039 -3.658 31.090 1.00 88.31 231 ILE A C 1
ATOM 1748 O O . ILE A 1 231 ? -31.257 -2.936 30.116 1.00 88.31 231 ILE A O 1
ATOM 1752 N N . THR A 1 232 ? -30.614 -3.191 32.261 1.00 90.25 232 THR A N 1
ATOM 1753 C CA . THR A 1 232 ? -30.221 -1.802 32.512 1.00 90.25 232 THR A CA 1
ATOM 1754 C C . THR A 1 232 ? -28.731 -1.589 32.237 1.00 90.25 232 THR A C 1
ATOM 1756 O O . THR A 1 232 ? -27.967 -2.546 32.078 1.00 90.25 232 THR A O 1
ATOM 1759 N N . TYR A 1 233 ? -28.290 -0.327 32.228 1.00 89.00 233 TYR A N 1
ATOM 1760 C CA . TYR A 1 233 ? -26.878 0.033 32.051 1.00 89.00 233 TYR A CA 1
ATOM 1761 C C . TYR A 1 233 ? -25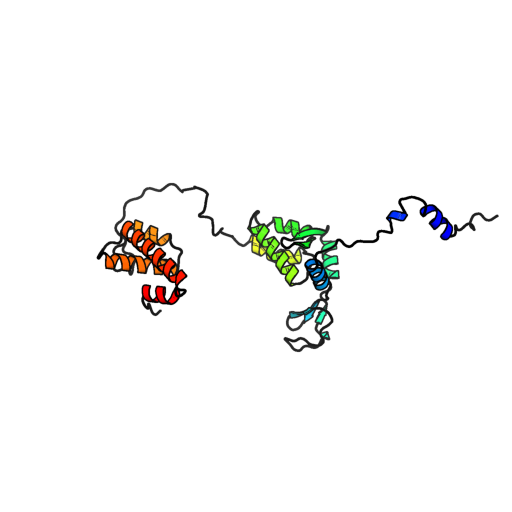.947 -0.706 33.031 1.00 89.00 233 TYR A C 1
ATOM 1763 O O . TYR A 1 233 ? -24.927 -1.250 32.616 1.00 89.00 233 TYR A O 1
ATOM 1771 N N . ALA A 1 234 ? -26.330 -0.799 34.310 1.00 86.81 234 ALA A N 1
ATOM 1772 C CA . ALA A 1 234 ? -25.530 -1.465 35.339 1.00 86.81 234 ALA A CA 1
ATOM 1773 C C . ALA A 1 234 ? -25.353 -2.971 35.069 1.00 86.81 234 ALA A C 1
ATOM 1775 O O . ALA A 1 234 ? -24.268 -3.513 35.260 1.00 86.81 234 ALA A O 1
ATOM 1776 N N . ILE A 1 235 ? -26.400 -3.640 34.573 1.00 87.81 235 ILE A N 1
ATOM 1777 C CA . ILE A 1 235 ? -26.358 -5.069 34.224 1.00 87.81 235 ILE A CA 1
ATOM 1778 C C . ILE A 1 235 ? -25.476 -5.287 32.988 1.00 87.81 235 ILE A C 1
ATOM 1780 O O . ILE A 1 235 ? -24.690 -6.233 32.947 1.00 87.81 235 ILE A O 1
ATOM 1784 N N . ALA A 1 236 ? -25.559 -4.392 31.999 1.00 88.00 236 ALA A N 1
ATOM 1785 C CA . ALA A 1 236 ? -24.697 -4.434 30.822 1.00 88.00 236 ALA A CA 1
ATOM 1786 C C . ALA A 1 236 ? -23.216 -4.215 31.182 1.00 88.00 236 ALA A C 1
ATOM 1788 O O . ALA A 1 236 ? -22.348 -4.922 30.674 1.00 88.00 236 ALA A O 1
ATOM 1789 N N . GLU A 1 237 ? -22.914 -3.273 32.078 1.00 88.12 237 GLU A N 1
ATOM 1790 C CA . GLU A 1 237 ? -21.548 -3.016 32.543 1.00 88.12 237 GLU A CA 1
ATOM 1791 C C . GLU A 1 237 ? -20.982 -4.190 33.350 1.00 88.12 237 GLU A C 1
ATOM 1793 O O . GLU A 1 237 ? -19.877 -4.650 33.058 1.00 88.12 237 GLU A O 1
ATOM 1798 N N . ALA A 1 238 ? -21.764 -4.743 34.280 1.00 86.12 238 ALA A N 1
ATOM 1799 C CA . ALA A 1 238 ? -21.374 -5.920 35.052 1.00 86.12 238 ALA A CA 1
ATOM 1800 C C . ALA A 1 238 ? -21.152 -7.158 34.160 1.00 86.12 238 ALA A C 1
ATOM 1802 O O . ALA A 1 238 ? -20.172 -7.884 34.340 1.00 86.12 238 ALA A O 1
ATOM 1803 N N . GLY A 1 239 ? -22.000 -7.365 33.145 1.00 85.50 239 GLY A N 1
ATOM 1804 C CA . GLY A 1 239 ? -21.826 -8.435 32.159 1.00 85.50 239 GLY A CA 1
ATOM 1805 C C . GLY A 1 239 ? -20.552 -8.279 31.320 1.00 85.50 239 GLY A C 1
ATOM 1806 O O . GLY A 1 239 ? -19.856 -9.262 31.064 1.00 85.50 239 GLY A O 1
ATOM 1807 N N . ILE A 1 240 ? -20.196 -7.047 30.938 1.00 85.88 240 ILE A N 1
ATOM 1808 C CA . ILE A 1 240 ? -18.960 -6.757 30.191 1.00 85.88 240 ILE A CA 1
ATOM 1809 C C . ILE A 1 240 ? -17.717 -6.931 31.068 1.00 85.88 240 ILE A C 1
ATOM 1811 O O . ILE A 1 240 ? -16.692 -7.406 30.580 1.00 85.88 240 ILE A O 1
ATOM 1815 N N . GLU A 1 241 ? -17.778 -6.569 32.346 1.00 85.50 241 GLU A N 1
ATOM 1816 C CA . GLU A 1 241 ? -16.643 -6.759 33.252 1.00 85.50 241 GLU A CA 1
ATOM 1817 C C . GLU A 1 241 ? -16.377 -8.250 33.500 1.00 85.50 241 GLU A C 1
ATOM 1819 O O . GLU A 1 241 ? -15.231 -8.695 33.423 1.00 85.50 241 GLU A O 1
ATOM 1824 N N . GLN A 1 242 ? -17.438 -9.056 33.647 1.00 80.06 242 GLN A N 1
ATOM 1825 C CA . GLN A 1 242 ? -17.308 -10.516 33.643 1.00 80.06 242 GLN A CA 1
ATOM 1826 C C . GLN A 1 242 ? -16.711 -11.019 32.322 1.00 80.06 242 GLN A C 1
ATOM 1828 O O . GLN A 1 242 ? -15.822 -11.867 32.343 1.00 80.06 242 GLN A O 1
ATOM 1833 N N . ALA A 1 243 ? -17.136 -10.471 31.178 1.00 74.06 243 ALA A N 1
ATOM 1834 C CA . ALA A 1 243 ? -16.601 -10.849 29.869 1.00 74.06 243 ALA A CA 1
ATOM 1835 C C . ALA A 1 243 ? -15.089 -10.603 29.748 1.00 74.06 243 ALA A C 1
ATOM 1837 O O . ALA A 1 243 ? -14.382 -11.452 29.207 1.00 74.06 243 ALA A O 1
ATOM 1838 N N . LYS A 1 244 ? -14.576 -9.484 30.280 1.00 79.56 244 LYS A N 1
ATOM 1839 C CA . LYS A 1 244 ? -13.129 -9.220 30.314 1.00 79.56 244 LYS A CA 1
ATOM 1840 C C . LYS A 1 244 ? -12.385 -10.252 31.156 1.00 79.56 244 LYS A C 1
ATOM 1842 O O . LYS A 1 244 ? -11.352 -10.732 30.705 1.00 79.56 244 LYS A O 1
ATOM 1847 N N . GLY A 1 245 ? -12.922 -10.618 32.323 1.00 77.94 245 GLY A N 1
ATOM 1848 C CA . GLY A 1 245 ? -12.341 -11.662 33.174 1.00 77.94 245 GLY A CA 1
ATOM 1849 C C . GLY A 1 245 ? -12.261 -13.013 32.458 1.00 77.94 245 GLY A C 1
ATOM 1850 O O . GLY A 1 245 ? -11.186 -13.603 32.372 1.00 77.94 245 GLY A O 1
ATOM 1851 N N . TYR A 1 246 ? -13.361 -13.449 31.833 1.00 74.38 246 TYR A N 1
ATOM 1852 C CA . TYR A 1 246 ? -13.380 -14.677 31.026 1.00 74.38 246 TYR A CA 1
ATOM 1853 C C . TYR A 1 246 ? -12.423 -14.606 29.826 1.00 74.38 246 TYR A C 1
ATOM 1855 O O . TYR A 1 246 ? -11.758 -15.593 29.519 1.00 74.38 246 TYR A O 1
ATOM 1863 N N . MET A 1 247 ? -12.318 -13.456 29.149 1.00 71.31 247 MET A N 1
ATOM 1864 C CA . MET A 1 247 ? -11.360 -13.269 28.053 1.00 71.31 247 MET A CA 1
ATOM 1865 C C . MET A 1 247 ? -9.908 -13.306 28.542 1.00 71.31 247 MET A C 1
ATOM 1867 O O . MET A 1 247 ? -9.067 -13.894 27.869 1.00 71.31 247 MET A O 1
ATOM 1871 N N . GLU A 1 248 ? -9.599 -12.725 29.701 1.00 78.06 248 GLU A N 1
ATOM 1872 C CA . GLU A 1 248 ? -8.254 -12.765 30.281 1.00 78.06 248 GLU A CA 1
ATOM 1873 C C . GLU A 1 248 ? -7.843 -14.199 30.659 1.00 78.06 248 GLU A C 1
ATOM 1875 O O . GLU A 1 248 ? -6.725 -14.629 30.364 1.00 78.06 248 GLU A O 1
ATOM 1880 N N . GLU A 1 249 ? -8.755 -14.973 31.248 1.00 73.19 249 GLU A N 1
ATOM 1881 C CA . GLU A 1 249 ? -8.539 -16.390 31.567 1.00 73.19 249 GLU A CA 1
ATOM 1882 C C . GLU A 1 249 ? -8.423 -17.264 30.309 1.00 73.19 249 GLU A C 1
ATOM 1884 O O . GLU A 1 249 ? -7.563 -18.148 30.232 1.00 73.19 249 GLU A O 1
ATOM 1889 N N . ALA A 1 250 ? -9.228 -16.988 29.282 1.00 69.19 250 ALA A N 1
ATOM 1890 C CA . ALA A 1 250 ? -9.164 -17.689 28.003 1.00 69.19 250 ALA A CA 1
ATOM 1891 C C . ALA A 1 250 ? -7.863 -17.381 27.231 1.00 69.19 250 ALA A C 1
ATOM 1893 O O . ALA A 1 250 ? -7.294 -18.269 26.593 1.00 69.19 250 ALA A O 1
ATOM 1894 N N . MET A 1 251 ? -7.337 -16.153 27.339 1.00 71.38 251 MET A N 1
ATOM 1895 C CA . MET A 1 251 ? -6.013 -15.781 26.816 1.00 71.38 251 MET A CA 1
ATOM 1896 C C . MET A 1 251 ? -4.878 -16.497 27.559 1.00 71.38 251 MET A C 1
ATOM 1898 O O . MET A 1 251 ? -3.888 -16.868 26.932 1.00 71.38 251 MET A O 1
ATOM 1902 N N . LYS A 1 252 ? -5.022 -16.743 28.869 1.00 80.31 252 LYS A N 1
ATOM 1903 C CA . LYS A 1 252 ? -4.042 -17.504 29.672 1.00 80.31 252 LYS A CA 1
ATOM 1904 C C . LYS A 1 252 ? -4.053 -19.006 29.3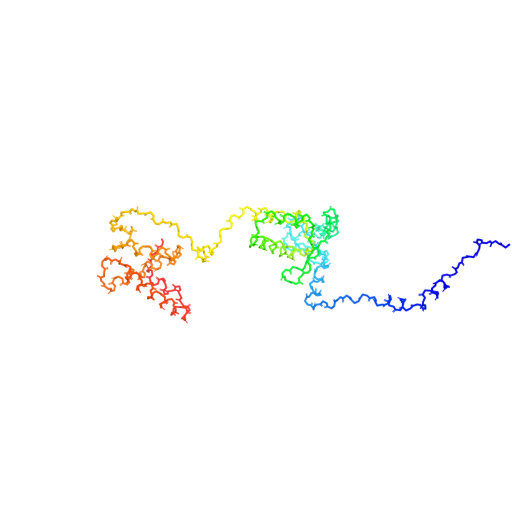69 1.00 80.31 252 LYS A C 1
ATOM 1906 O O . LYS A 1 252 ? -3.005 -19.640 29.408 1.00 80.31 252 LYS A O 1
ATOM 1911 N N . THR A 1 253 ? -5.219 -19.573 29.074 1.00 75.06 253 THR A N 1
ATOM 1912 C CA . THR A 1 253 ? -5.396 -21.013 28.799 1.00 75.06 253 THR A CA 1
ATOM 1913 C C . THR A 1 253 ? -5.251 -21.376 27.319 1.00 75.06 253 THR A C 1
ATOM 1915 O O . THR A 1 253 ? -5.144 -22.554 26.987 1.00 75.06 253 THR A O 1
ATOM 1918 N N . GLY A 1 254 ? -5.219 -20.383 26.425 1.00 70.88 254 GLY A N 1
ATOM 1919 C CA . GLY A 1 254 ? -4.998 -20.570 24.990 1.00 70.88 254 GLY A CA 1
ATOM 1920 C C . GLY A 1 254 ? -6.199 -21.130 24.223 1.00 70.88 254 GLY A C 1
ATOM 1921 O O . GLY A 1 254 ? -6.071 -21.370 23.025 1.00 70.88 254 GLY A O 1
ATOM 1922 N N . ASN A 1 255 ? -7.361 -21.306 24.869 1.00 68.19 255 ASN A N 1
ATOM 1923 C CA . ASN A 1 255 ? -8.535 -21.939 24.262 1.00 68.19 255 ASN A CA 1
ATOM 1924 C C . ASN A 1 255 ? -9.737 -20.989 24.086 1.00 68.19 255 ASN A C 1
ATOM 1926 O O . ASN A 1 255 ? -10.867 -21.287 24.466 1.00 68.19 255 ASN A O 1
ATOM 1930 N N . LEU A 1 256 ? -9.488 -19.803 23.517 1.00 64.38 256 LEU A N 1
ATOM 1931 C CA . LEU A 1 256 ? -10.513 -18.764 23.326 1.00 64.38 256 LEU A CA 1
ATOM 1932 C C . LEU A 1 256 ? -11.685 -19.207 22.454 1.00 64.38 256 LEU A C 1
ATOM 1934 O O . LEU A 1 256 ? -12.818 -18.843 22.749 1.00 64.38 256 LEU A O 1
ATOM 1938 N N . LYS A 1 257 ? -11.431 -19.959 21.380 1.00 65.31 257 LYS A N 1
ATOM 1939 C CA . LYS A 1 257 ? -12.487 -20.351 20.440 1.00 65.31 257 LYS A CA 1
ATOM 1940 C C . LYS A 1 257 ? -13.516 -21.262 21.098 1.00 65.31 257 LYS A C 1
ATOM 1942 O O . LYS A 1 257 ? -14.688 -20.907 21.112 1.00 65.31 257 LYS A O 1
ATOM 1947 N N . ASP A 1 258 ? -13.073 -22.347 21.722 1.00 67.62 258 ASP A N 1
ATOM 1948 C CA . ASP A 1 258 ? -13.964 -23.334 22.340 1.00 67.62 258 ASP A CA 1
ATOM 1949 C C . ASP A 1 258 ? -14.770 -22.725 23.497 1.00 67.62 258 ASP A C 1
ATOM 1951 O O . ASP A 1 258 ? -15.967 -22.978 23.653 1.00 67.62 258 ASP A O 1
ATOM 1955 N N . ILE A 1 259 ? -14.130 -21.859 24.291 1.00 65.44 259 ILE A N 1
ATOM 1956 C CA . ILE A 1 259 ? -14.786 -21.173 25.407 1.00 65.44 259 ILE A CA 1
ATOM 1957 C C . ILE A 1 259 ? -15.842 -20.195 24.882 1.00 65.44 259 ILE A C 1
ATOM 1959 O O . ILE A 1 259 ? -16.968 -20.191 25.381 1.00 65.44 259 ILE A O 1
ATOM 1963 N N . ILE A 1 260 ? -15.534 -19.400 23.854 1.00 65.25 260 ILE A N 1
ATOM 1964 C CA . ILE A 1 260 ? -16.498 -18.446 23.292 1.00 65.25 260 ILE A CA 1
ATOM 1965 C C . ILE A 1 260 ? -17.633 -19.179 22.550 1.00 65.25 260 ILE A C 1
ATOM 1967 O O . ILE A 1 260 ? -18.795 -18.791 22.681 1.00 65.25 260 ILE A O 1
ATOM 1971 N N . GLU A 1 261 ? -17.350 -20.279 21.853 1.00 68.12 261 GLU A N 1
ATOM 1972 C CA . GLU A 1 261 ? -18.368 -21.118 21.205 1.00 68.12 261 GLU A CA 1
ATOM 1973 C C . GLU A 1 261 ? -19.320 -21.763 22.228 1.00 68.12 261 GLU A C 1
ATOM 1975 O O . GLU A 1 261 ? -20.540 -21.740 22.037 1.00 68.12 261 GLU A O 1
ATOM 1980 N N . SER A 1 262 ? -18.808 -22.216 23.378 1.00 66.69 262 SER A N 1
ATOM 1981 C CA . SER A 1 262 ? -19.649 -22.679 24.496 1.00 66.69 262 SER A CA 1
ATOM 1982 C C . SER A 1 262 ? -20.532 -21.565 25.085 1.00 66.69 262 SER A C 1
ATOM 1984 O O . SER A 1 262 ? -21.629 -21.807 25.603 1.00 66.69 262 SER A O 1
ATOM 1986 N N . LEU A 1 263 ? -20.073 -20.312 24.997 1.00 63.28 263 LEU A N 1
ATOM 1987 C CA . LEU A 1 263 ? -20.767 -19.157 25.551 1.00 63.28 263 LEU A CA 1
ATOM 1988 C C . LEU A 1 263 ? -21.894 -18.658 24.647 1.00 63.28 263 LEU A C 1
ATOM 1990 O O . LEU A 1 263 ? -22.960 -18.339 25.175 1.00 63.28 263 LEU A O 1
ATOM 1994 N N . ILE A 1 264 ? -21.687 -18.629 23.331 1.00 62.81 264 ILE A N 1
ATOM 1995 C CA . ILE A 1 264 ? -22.701 -18.212 22.348 1.00 62.81 264 ILE A CA 1
ATOM 1996 C C . ILE A 1 264 ? -23.780 -19.297 22.180 1.00 62.81 264 ILE A C 1
ATOM 1998 O O . ILE A 1 264 ? -24.908 -18.990 21.794 1.00 62.81 264 ILE A O 1
ATOM 2002 N N . GLY A 1 265 ? -23.460 -20.552 22.527 1.00 56.69 265 GLY A N 1
ATOM 2003 C CA . GLY A 1 265 ? -24.273 -21.709 22.169 1.00 56.69 265 GLY A CA 1
ATOM 2004 C C . GLY A 1 265 ? -24.202 -21.938 20.660 1.00 56.69 265 GLY A C 1
ATOM 2005 O O . GLY A 1 265 ? -24.028 -20.996 19.889 1.00 56.69 265 GLY A O 1
ATOM 2006 N N . HIS A 1 266 ? -24.312 -23.186 20.206 1.00 44.47 266 HIS A N 1
ATOM 2007 C CA . HIS A 1 266 ? -24.360 -23.483 18.775 1.00 44.47 266 HIS A CA 1
ATOM 2008 C C . HIS A 1 266 ? -25.593 -22.830 18.131 1.00 44.47 266 HIS A C 1
ATOM 2010 O O . HIS A 1 266 ? -26.634 -23.459 17.956 1.00 44.47 266 HIS A O 1
ATOM 2016 N N . LYS A 1 267 ? -25.469 -21.571 17.712 1.00 43.31 267 LYS A N 1
ATOM 2017 C CA . LYS A 1 267 ? -26.208 -21.071 16.563 1.00 43.31 267 LYS A CA 1
ATOM 2018 C C . LYS A 1 267 ? -25.532 -21.710 15.358 1.00 43.31 267 LYS A C 1
ATOM 2020 O O . LYS A 1 267 ? -24.573 -21.171 14.814 1.00 43.31 267 LYS A O 1
ATOM 2025 N N . GLN A 1 268 ? -25.966 -22.928 15.034 1.00 35.12 268 GLN A N 1
ATOM 2026 C CA . GLN A 1 268 ? -25.767 -23.439 13.688 1.00 35.12 268 GLN A CA 1
ATOM 2027 C C . GLN A 1 268 ? -26.368 -22.398 12.743 1.00 35.12 268 GLN A C 1
ATOM 2029 O O . GLN A 1 268 ? -27.528 -22.013 12.911 1.00 35.12 268 GLN A O 1
ATOM 2034 N N . SER A 1 269 ? -25.520 -21.873 11.861 1.00 33.69 269 SER A N 1
ATOM 2035 C CA . SER A 1 269 ? -25.948 -21.132 10.678 1.00 33.69 269 SER A CA 1
ATOM 2036 C C . SER A 1 269 ? -26.934 -21.951 9.859 1.00 33.69 269 SER A C 1
ATOM 2038 O O . SER A 1 269 ? -26.740 -23.186 9.790 1.00 33.69 269 SER A O 1
#

Foldseek 3Di:
DDPVPDDPDPVVVCVVLCPDPVNVVVPPPDPPPPDDPVQVVLVVQLPWKWKAQPPPRDIDTHDQDQADPPPRDGSVRIDIPDLVVLVVLLVVLDDWDFDQDPVRHTATERPLLVVLLVLADPDDLSNVLSNVLVVVCSVVSHRYDYNVSSVVSSVVSNPPPDDDPVPVPDDPDDDDDDDDDDDDQDPDPPAQAGEDPLLVVVLPVQDDDDRSLLLVLQLSVQCVVVVHRYRYNVSSVVSVVVVVVQVVVCVVVVNVPVSSCVSSDPPPD

Sequence (269 aa):
IDRNAMKADEGVARDMMGSTLSGMMAGIVEEKPAVSPGTQAYLDRMSQNYWLCSGCGYTAKGDQPVMCPICKAAGDTFTLIDKSMFAAAAKTEGALETELAYDDVPMTWTKDAKEAIRAVPAGFQRRRCKAKIEKTARKMGMTTITLEFAKPYIDEAASEEYTPIFANKGTGAFPPPEKNEAPQPAALQGSRFTWTPDAVARLERAPAGYMRDCTRALIEKHAEKIAATTITYAIAEAGIEQAKGYMEEAMKTGNLKDIIESLIGHKQS

pLDDT: mean 71.04, std 16.7, range [32.12, 91.0]